Protein AF-A0A7S3SIT9-F1 (afdb_monomer_lite)

Radius of gyration: 36.69 Å; chains: 1; bounding box: 102×66×126 Å

pLDDT: mean 80.37, std 17.77, range [34.0, 98.19]

Sequence (325 aa):
KAAAAEAARVEAEVATEVARTEAEAAKEKAAAADAARVEAEAATEAARAEAEAAKEKAAAAEAARVEAEAATEAARAEAEAAKETAAAAEAAPAEVAPAEAAAVTSGAVAGSKLSQSKVAGGAGVAAAAPPGAYSNADLEADLAVVQVTAHLGLVDKLLDALANVTFGLGDTDRDGSLSRSEAASFATSHLVETSPLGRTLGLSGGELPLQDGAKVREVVETVFAACDADADGALSREEARARPCKEHMLALLQAIPPPQRSGGAAQAPPASQADAMAEVEAMMKAYTSAAGGAGAGGAGRRQRQRRREWRLRRRRRRRGRRRRR

Organism: Emiliania huxleyi (NCBI:txid2903)

Secondary structure (DSSP, 8-state):
-HHHHHHHHHHHHHHHHHHHHHHHHHHHHHHHHHHHHHHHHHHHHHHHHHHHHHHHHHHHHHHHHHHHHHHHHHHHHHHHHHHHHHHHHHTS-----------------------------------PPPTT---HHHHHHHHHHHHHHHHTT-HHHHHHHHHHHHHHHH-SS-SSEEEHHHHHHHHHHHSSTTSHHHHHTT-TT----TT-HHHHHHHHHHHHHHH-SS-SSEEEHHHHHSHHHHHHHHHHHHHS------SS---PPPSSHHHHHHHHHHHHHHHHHHHHHHHHHHHHHHHHHHHHHHHHHHHHHHHHHHT--

InterPro domains:
  IPR011992 EF-hand domain pair [SSF47473] (160-239)

Foldseek 3Di:
DVVVVVVVVVVVVVVVVVVVVVVVVVVVVVVVVVVVVVVVVVVVVVVVVVVVVVVVVVVVVVVVVVVVVVVVVVVVVVVVVVVVVVVVVVPDDPDDDDDDDDDDDDDDDDDDDDDDPPPPPPPPPPPPDPPPQCDVVVVVVLLVVLLVCVVVVVLLSNLLSVLVNLCNQQVPVPPQWHALVSQLVCLLPACPLPHPNVVSLLVNLWPQPSVDSVSSSVVSVVLCVQQVPVPPRIHHSCSSSDPSSSVVVVVVSVPGPRRPPPPDPPPDPQPDPVSVVVVVVVVVVVVVVVVVVPPPPPVVVVVVVVVVVVVVVVVVVVVVVVVVD

Structure (mmCIF, N/CA/C/O backbone):
data_AF-A0A7S3SIT9-F1
#
_entry.id   AF-A0A7S3SIT9-F1
#
loop_
_atom_site.group_PDB
_atom_site.id
_atom_site.type_symbol
_atom_site.label_atom_id
_atom_site.label_alt_id
_atom_site.label_comp_id
_atom_site.label_asym_id
_atom_site.label_entity_id
_atom_site.label_seq_id
_atom_site.pdbx_PDB_ins_code
_atom_site.Cartn_x
_atom_site.Cartn_y
_atom_site.Cartn_z
_atom_site.occupancy
_atom_site.B_iso_or_equiv
_atom_site.auth_seq_id
_atom_site.auth_comp_id
_atom_site.auth_asym_id
_atom_site.auth_atom_id
_atom_site.pdbx_PDB_model_num
ATOM 1 N N . LYS A 1 1 ? 57.137 -7.998 -54.069 1.00 82.50 1 LYS A N 1
ATOM 2 C CA . LYS A 1 1 ? 57.714 -8.391 -52.756 1.00 82.50 1 LYS A CA 1
ATOM 3 C C . LYS A 1 1 ? 57.506 -7.314 -51.688 1.00 82.50 1 LYS A C 1
ATOM 5 O O . LYS A 1 1 ? 56.968 -7.667 -50.655 1.00 82.50 1 LYS A O 1
ATOM 10 N N . ALA A 1 2 ? 57.831 -6.036 -51.933 1.00 90.75 2 ALA A N 1
ATOM 11 C CA . ALA A 1 2 ? 57.594 -4.957 -50.958 1.00 90.75 2 ALA A CA 1
ATOM 12 C C . ALA A 1 2 ? 56.109 -4.789 -50.562 1.00 90.75 2 ALA A C 1
ATOM 14 O O . ALA A 1 2 ? 55.796 -4.862 -49.383 1.00 90.75 2 ALA A O 1
ATOM 15 N N . ALA A 1 3 ? 55.194 -4.717 -51.537 1.00 90.44 3 ALA A N 1
ATOM 16 C CA . ALA A 1 3 ? 53.754 -4.577 -51.269 1.00 90.44 3 ALA A CA 1
ATOM 17 C C . ALA A 1 3 ? 53.151 -5.726 -50.429 1.00 90.44 3 ALA A C 1
ATOM 19 O O . ALA A 1 3 ? 52.288 -5.499 -49.593 1.00 90.44 3 ALA A O 1
ATOM 20 N N . ALA A 1 4 ? 53.635 -6.962 -50.604 1.00 91.19 4 ALA A N 1
ATOM 21 C CA . ALA A 1 4 ? 53.170 -8.107 -49.815 1.00 91.19 4 ALA A CA 1
ATOM 22 C C . ALA A 1 4 ? 53.665 -8.055 -48.357 1.00 91.19 4 ALA A C 1
ATOM 24 O O . ALA A 1 4 ? 52.961 -8.485 -47.451 1.00 91.19 4 ALA A O 1
ATOM 25 N N . ALA A 1 5 ? 54.865 -7.513 -48.125 1.00 93.38 5 ALA A N 1
ATOM 26 C CA . ALA A 1 5 ? 55.391 -7.322 -46.776 1.00 93.38 5 ALA A CA 1
ATOM 27 C C . ALA A 1 5 ? 54.676 -6.181 -46.034 1.00 93.38 5 ALA A C 1
ATOM 29 O O . ALA A 1 5 ? 54.513 -6.253 -44.821 1.00 93.38 5 ALA A O 1
ATOM 30 N N . GLU A 1 6 ? 54.245 -5.143 -46.751 1.00 93.75 6 GLU A N 1
ATOM 31 C CA . GLU A 1 6 ? 53.452 -4.044 -46.195 1.00 93.75 6 GLU A CA 1
ATOM 32 C C . GLU A 1 6 ? 52.036 -4.501 -45.828 1.00 93.75 6 GLU A C 1
ATOM 34 O O . GLU A 1 6 ? 51.603 -4.267 -44.705 1.00 93.75 6 GLU A O 1
ATOM 39 N N . ALA A 1 7 ? 51.371 -5.260 -46.707 1.00 93.06 7 ALA A N 1
ATOM 40 C CA . ALA A 1 7 ? 50.068 -5.857 -46.410 1.00 93.06 7 ALA A CA 1
ATOM 41 C C . ALA A 1 7 ? 50.110 -6.747 -45.153 1.00 93.06 7 ALA A C 1
ATOM 43 O O . ALA A 1 7 ? 49.286 -6.584 -44.259 1.00 93.06 7 ALA A O 1
ATOM 44 N N . ALA A 1 8 ? 51.129 -7.606 -45.026 1.00 95.00 8 ALA A N 1
ATOM 45 C CA . ALA A 1 8 ? 51.301 -8.450 -43.842 1.00 95.00 8 ALA A CA 1
ATOM 46 C C . ALA A 1 8 ? 51.562 -7.646 -42.552 1.00 95.00 8 ALA A C 1
ATOM 48 O O . ALA A 1 8 ? 51.170 -8.073 -41.468 1.00 95.00 8 ALA A O 1
ATOM 49 N N . ARG A 1 9 ? 52.219 -6.479 -42.645 1.00 96.19 9 ARG A N 1
ATOM 50 C CA . ARG A 1 9 ? 52.411 -5.584 -41.492 1.00 96.19 9 ARG A CA 1
ATOM 51 C C . ARG A 1 9 ? 51.106 -4.922 -41.068 1.00 96.19 9 ARG A C 1
ATOM 53 O O . ARG A 1 9 ? 50.826 -4.898 -39.877 1.00 96.19 9 ARG A O 1
ATOM 60 N N . VAL A 1 10 ? 50.319 -4.438 -42.027 1.00 97.00 10 VAL A N 1
ATOM 61 C CA . VAL A 1 10 ? 49.013 -3.823 -41.752 1.00 97.00 10 VAL A CA 1
ATOM 62 C C . VAL A 1 10 ? 48.056 -4.845 -41.134 1.00 97.00 10 VAL A C 1
ATOM 64 O O . VAL A 1 10 ? 47.412 -4.541 -40.136 1.00 97.00 10 VAL A O 1
ATOM 67 N N . GLU A 1 11 ? 48.006 -6.077 -41.647 1.00 95.56 11 GLU A N 1
ATOM 68 C CA . GLU A 1 11 ? 47.186 -7.144 -41.050 1.00 95.56 11 GLU A CA 1
ATOM 69 C C . GLU A 1 11 ? 47.617 -7.478 -39.614 1.00 95.56 11 GLU A C 1
ATOM 71 O O . GLU A 1 11 ? 46.766 -7.636 -38.737 1.00 95.56 11 GLU A O 1
ATOM 76 N N . ALA A 1 12 ? 48.925 -7.537 -39.345 1.00 94.69 12 ALA A N 1
ATOM 77 C CA . ALA A 1 12 ? 49.438 -7.773 -37.996 1.00 94.69 12 ALA A CA 1
ATOM 78 C C . ALA A 1 12 ? 49.113 -6.618 -37.029 1.00 94.69 12 ALA A C 1
ATOM 80 O O . ALA A 1 12 ? 48.786 -6.861 -35.865 1.00 94.69 12 ALA A O 1
ATOM 81 N N . GLU A 1 13 ? 49.172 -5.370 -37.497 1.00 96.94 13 GLU A N 1
ATOM 82 C CA . GLU A 1 13 ? 48.808 -4.188 -36.709 1.00 96.94 13 GLU A CA 1
ATOM 83 C C . GLU A 1 13 ? 47.311 -4.177 -36.376 1.00 96.94 13 GLU A C 1
ATOM 85 O O . GLU A 1 13 ? 46.945 -4.039 -35.210 1.00 96.94 13 GLU A O 1
ATOM 90 N N . VAL A 1 14 ? 46.447 -4.447 -37.363 1.00 96.56 14 VAL A N 1
ATOM 91 C CA . VAL A 1 14 ? 44.993 -4.556 -37.158 1.00 96.56 14 VAL A CA 1
ATOM 92 C C . VAL A 1 14 ? 44.657 -5.683 -36.181 1.00 96.56 14 VAL A C 1
ATOM 94 O O . VAL A 1 14 ? 43.862 -5.475 -35.268 1.00 96.56 14 VAL A O 1
ATOM 97 N N . ALA A 1 15 ? 45.285 -6.856 -36.308 1.00 95.94 15 ALA A N 1
ATOM 98 C CA . ALA A 1 15 ? 45.075 -7.960 -35.369 1.00 95.94 15 ALA A CA 1
ATOM 99 C C . ALA A 1 15 ? 45.488 -7.590 -33.932 1.00 95.94 15 ALA A C 1
ATOM 101 O O . ALA A 1 15 ? 44.828 -7.991 -32.972 1.00 95.94 15 ALA A O 1
ATOM 102 N N . THR A 1 16 ? 46.551 -6.794 -33.779 1.00 95.88 16 THR A N 1
ATOM 103 C CA . THR A 1 16 ? 47.023 -6.326 -32.468 1.00 95.88 16 THR A CA 1
ATOM 104 C C . THR A 1 16 ? 46.064 -5.301 -31.857 1.00 95.88 16 THR A C 1
ATOM 106 O O . THR A 1 16 ? 45.762 -5.386 -30.667 1.00 95.88 16 THR A O 1
ATOM 109 N N . GLU A 1 17 ? 45.536 -4.369 -32.656 1.00 95.38 17 GLU A N 1
ATOM 110 C CA . GLU A 1 17 ? 44.534 -3.397 -32.202 1.00 95.38 17 GLU A CA 1
ATOM 111 C C . GLU A 1 17 ? 43.213 -4.080 -31.820 1.00 95.38 17 GLU A C 1
ATOM 113 O O . GLU A 1 17 ? 42.669 -3.797 -30.753 1.00 95.38 17 GLU A O 1
ATOM 118 N N . VAL A 1 18 ? 42.742 -5.058 -32.605 1.00 95.31 18 VAL A N 1
ATOM 119 C CA . VAL A 1 18 ? 41.555 -5.858 -32.249 1.00 95.31 18 VAL A CA 1
ATOM 120 C C . VAL A 1 18 ? 41.774 -6.576 -30.915 1.00 95.31 18 VAL A C 1
ATOM 122 O O . VAL A 1 18 ? 40.973 -6.401 -29.996 1.00 95.31 18 VAL A O 1
ATOM 125 N N . ALA A 1 19 ? 42.897 -7.282 -30.747 1.00 95.62 19 ALA A N 1
ATOM 126 C CA . ALA A 1 19 ? 43.217 -7.963 -29.491 1.00 95.62 19 ALA A CA 1
ATOM 127 C C . ALA A 1 19 ? 43.293 -6.995 -28.293 1.00 95.62 19 ALA A C 1
ATOM 129 O O . ALA A 1 19 ? 42.863 -7.328 -27.186 1.00 95.62 19 ALA A O 1
ATOM 130 N N . ARG A 1 20 ? 43.800 -5.772 -28.503 1.00 95.44 20 ARG A N 1
ATOM 131 C CA . ARG A 1 20 ? 43.828 -4.727 -27.473 1.00 95.44 20 ARG A C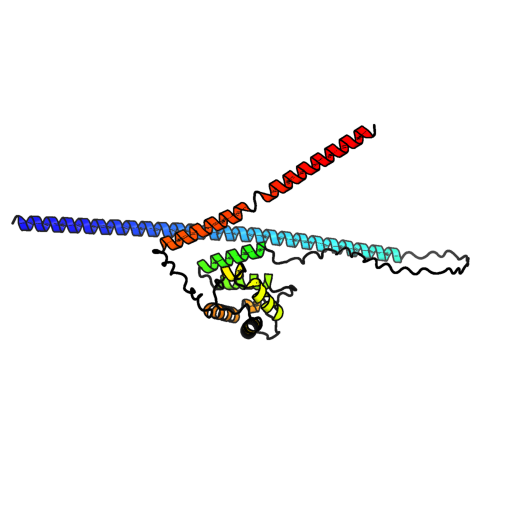A 1
ATOM 132 C C . ARG A 1 20 ? 42.422 -4.257 -27.099 1.00 95.44 20 ARG A C 1
ATOM 134 O O . ARG A 1 20 ? 42.139 -4.123 -25.910 1.00 95.44 20 ARG A O 1
ATOM 141 N N . THR A 1 21 ? 41.545 -4.029 -28.077 1.00 95.06 21 THR A N 1
ATOM 142 C CA . THR A 1 21 ? 40.158 -3.605 -27.815 1.00 95.06 21 THR A CA 1
ATOM 143 C C . THR A 1 21 ? 39.348 -4.677 -27.088 1.00 95.06 21 THR A C 1
ATOM 145 O O . THR A 1 21 ? 38.629 -4.359 -26.142 1.00 95.06 21 THR A O 1
ATOM 148 N N . GLU A 1 22 ? 39.519 -5.953 -27.445 1.00 94.56 22 GLU A N 1
ATOM 149 C CA . GLU A 1 22 ? 38.874 -7.068 -26.743 1.00 94.56 22 GLU A CA 1
ATOM 150 C C . GLU A 1 22 ? 39.371 -7.193 -25.296 1.00 94.56 22 GLU A C 1
ATOM 152 O O . GLU A 1 22 ? 38.573 -7.414 -24.381 1.00 94.56 22 GLU A O 1
ATOM 157 N N . ALA A 1 23 ? 40.672 -6.990 -25.062 1.00 94.06 23 ALA A N 1
ATOM 158 C CA . ALA A 1 23 ? 41.243 -7.001 -23.719 1.00 94.06 23 ALA A CA 1
ATOM 159 C C . ALA A 1 23 ? 40.720 -5.847 -22.843 1.00 94.06 23 ALA A C 1
ATOM 161 O O . ALA A 1 23 ? 40.441 -6.061 -21.662 1.00 94.06 23 ALA A O 1
ATOM 162 N N . GLU A 1 24 ? 40.558 -4.639 -23.391 1.00 94.06 24 GLU A N 1
ATOM 163 C CA . GLU A 1 24 ? 39.967 -3.505 -22.661 1.00 94.06 24 GLU A CA 1
ATOM 164 C C . GLU A 1 24 ? 38.479 -3.741 -22.353 1.00 94.06 24 GLU A C 1
ATOM 166 O O . GLU A 1 24 ? 38.056 -3.550 -21.213 1.00 94.06 24 GLU A O 1
ATOM 171 N N . ALA A 1 25 ? 37.705 -4.278 -23.303 1.00 92.00 25 ALA A N 1
ATOM 172 C CA . ALA A 1 25 ? 36.306 -4.643 -23.067 1.00 92.00 25 ALA A CA 1
ATOM 173 C C . ALA A 1 25 ? 36.155 -5.732 -21.985 1.00 92.00 25 ALA A C 1
ATOM 175 O O . ALA A 1 25 ? 35.214 -5.706 -21.187 1.00 92.00 25 ALA A O 1
ATOM 176 N N . ALA A 1 26 ? 37.086 -6.691 -21.920 1.00 93.38 26 ALA A N 1
ATOM 177 C CA . ALA A 1 26 ? 37.110 -7.699 -20.862 1.00 93.38 26 ALA A CA 1
ATOM 178 C C . ALA A 1 26 ? 37.411 -7.086 -19.482 1.00 93.38 26 ALA A C 1
ATOM 180 O O . ALA A 1 26 ? 36.778 -7.471 -18.496 1.00 93.38 26 ALA A O 1
ATOM 181 N N . LYS A 1 27 ? 38.325 -6.106 -19.404 1.00 94.69 27 LYS A N 1
ATOM 182 C CA . LYS A 1 27 ? 38.607 -5.370 -18.159 1.00 94.69 27 LYS A CA 1
ATOM 183 C C . LYS A 1 27 ? 37.402 -4.559 -17.688 1.00 94.69 27 LYS A C 1
ATOM 185 O O . LYS A 1 27 ? 37.099 -4.583 -16.499 1.00 94.69 27 LYS A O 1
ATOM 190 N N . GLU A 1 28 ? 36.697 -3.885 -18.595 1.00 93.81 28 GLU A N 1
ATOM 191 C CA . GLU A 1 28 ? 35.497 -3.110 -18.254 1.00 93.81 28 GLU A CA 1
ATOM 192 C C . GLU A 1 28 ? 34.376 -4.015 -17.721 1.00 93.81 28 GLU A C 1
ATOM 194 O O . GLU A 1 28 ? 33.788 -3.728 -16.678 1.00 93.81 28 GLU A O 1
ATOM 199 N N . LYS A 1 29 ? 34.144 -5.171 -18.360 1.00 89.50 29 LYS A N 1
ATOM 200 C CA . LYS A 1 29 ? 33.186 -6.172 -17.860 1.00 89.50 29 LYS A CA 1
ATOM 201 C C . LYS A 1 29 ? 33.565 -6.714 -16.482 1.00 89.50 29 LYS A C 1
ATOM 203 O O . LYS A 1 29 ? 32.682 -6.901 -15.648 1.00 89.50 29 LYS A O 1
ATOM 208 N N . ALA A 1 30 ? 34.853 -6.957 -16.232 1.00 92.06 30 ALA A N 1
ATOM 209 C CA . ALA A 1 30 ? 35.325 -7.396 -14.920 1.00 92.06 30 ALA A CA 1
ATOM 210 C C . ALA A 1 30 ? 35.102 -6.315 -13.847 1.00 92.06 30 ALA A C 1
ATOM 212 O O . ALA A 1 30 ? 34.587 -6.622 -12.774 1.00 92.06 30 ALA A O 1
ATOM 213 N N . ALA A 1 31 ? 35.395 -5.049 -14.160 1.00 92.50 31 ALA A N 1
ATOM 214 C CA . ALA A 1 31 ? 35.152 -3.927 -13.255 1.00 92.50 31 ALA A CA 1
ATOM 215 C C . ALA A 1 31 ? 33.655 -3.738 -12.943 1.00 92.50 31 ALA A C 1
ATOM 217 O O . ALA A 1 31 ? 33.294 -3.508 -11.790 1.00 92.50 31 ALA A O 1
ATOM 218 N N . ALA A 1 32 ? 32.776 -3.894 -13.940 1.00 88.88 32 ALA A N 1
ATOM 219 C CA . ALA A 1 32 ? 31.328 -3.841 -13.741 1.00 88.88 32 ALA A CA 1
ATOM 220 C C . ALA A 1 32 ? 30.816 -4.990 -12.851 1.00 88.88 32 ALA A C 1
ATOM 222 O O . ALA A 1 32 ? 29.957 -4.775 -11.997 1.00 88.88 32 ALA A O 1
ATOM 223 N N . ALA A 1 33 ? 31.363 -6.200 -13.009 1.00 89.50 33 ALA A N 1
ATOM 224 C CA . ALA A 1 33 ? 31.012 -7.343 -12.167 1.00 89.50 33 ALA A CA 1
ATOM 225 C C . ALA A 1 33 ? 31.467 -7.158 -10.708 1.00 89.50 33 ALA A C 1
ATOM 227 O O . ALA A 1 33 ? 30.708 -7.467 -9.788 1.00 89.50 33 ALA A O 1
ATOM 228 N N . ASP A 1 34 ? 32.669 -6.618 -10.482 1.00 92.00 34 ASP A N 1
ATOM 229 C CA . ASP A 1 34 ? 33.142 -6.292 -9.132 1.00 92.00 34 ASP A CA 1
ATOM 230 C C . ASP A 1 34 ? 32.302 -5.173 -8.493 1.00 92.00 34 ASP A C 1
ATOM 232 O O . ASP A 1 34 ? 31.949 -5.282 -7.318 1.00 92.00 34 ASP A O 1
ATOM 236 N N . ALA A 1 35 ? 31.910 -4.143 -9.255 1.00 88.94 35 ALA A N 1
ATOM 237 C CA . ALA A 1 35 ? 31.019 -3.088 -8.767 1.00 88.94 35 ALA A CA 1
ATOM 238 C C . ALA A 1 35 ? 29.647 -3.643 -8.344 1.00 88.94 35 ALA A C 1
ATOM 240 O O . ALA A 1 35 ? 29.179 -3.347 -7.244 1.00 88.94 35 ALA A O 1
ATOM 241 N N . ALA A 1 36 ? 29.049 -4.517 -9.161 1.00 86.81 36 ALA A N 1
ATOM 242 C CA . ALA A 1 36 ? 27.789 -5.179 -8.830 1.00 86.81 36 ALA A CA 1
ATOM 243 C C . ALA A 1 36 ? 27.904 -6.074 -7.580 1.00 86.81 36 ALA A C 1
ATOM 245 O O . ALA A 1 36 ? 26.975 -6.128 -6.773 1.00 86.81 36 ALA A O 1
ATOM 246 N N . ARG A 1 37 ? 29.048 -6.749 -7.375 1.00 90.88 37 ARG A N 1
ATOM 247 C CA . ARG A 1 37 ? 29.292 -7.536 -6.153 1.00 90.88 37 ARG A CA 1
ATOM 248 C C . ARG A 1 37 ? 29.348 -6.645 -4.911 1.00 90.88 37 ARG A C 1
ATOM 250 O O . ARG A 1 37 ? 28.734 -6.994 -3.908 1.00 90.88 37 ARG A O 1
ATOM 257 N N . VAL A 1 38 ? 30.043 -5.508 -4.978 1.00 95.38 38 VAL A N 1
ATOM 258 C CA . VAL A 1 38 ? 30.147 -4.560 -3.853 1.00 95.38 38 VAL A CA 1
ATOM 259 C C . VAL A 1 38 ? 28.779 -3.975 -3.492 1.00 95.38 38 VAL A C 1
ATOM 261 O O . VAL A 1 38 ? 28.451 -3.862 -2.312 1.00 95.38 38 VAL A O 1
ATOM 264 N N . GLU A 1 39 ? 27.956 -3.640 -4.486 1.00 84.88 39 GLU A N 1
ATOM 265 C CA . GLU A 1 39 ? 26.596 -3.143 -4.251 1.00 84.88 39 GLU A CA 1
ATOM 266 C C . GLU A 1 39 ? 25.699 -4.212 -3.607 1.00 84.88 39 GLU A C 1
ATOM 268 O O . GLU A 1 39 ? 24.984 -3.926 -2.644 1.00 84.88 39 GLU A O 1
ATOM 273 N N . ALA A 1 40 ? 25.796 -5.465 -4.066 1.00 81.62 40 ALA A N 1
ATOM 274 C CA . ALA A 1 40 ? 25.079 -6.583 -3.459 1.00 81.62 40 ALA A CA 1
ATOM 275 C C . ALA A 1 40 ? 25.512 -6.831 -2.001 1.00 81.62 40 ALA A C 1
ATOM 277 O O . ALA A 1 40 ? 24.655 -7.009 -1.134 1.00 81.62 40 ALA A O 1
ATOM 278 N N . GLU A 1 41 ? 26.815 -6.790 -1.699 1.00 92.56 41 GLU A N 1
ATOM 279 C CA . GLU A 1 41 ? 27.322 -6.909 -0.324 1.00 92.56 41 GLU A CA 1
ATOM 280 C C . GLU A 1 41 ? 26.805 -5.767 0.568 1.00 92.56 41 GLU A C 1
ATOM 282 O O . GLU A 1 41 ? 26.314 -6.022 1.672 1.00 92.56 41 GLU A O 1
ATOM 287 N N . ALA A 1 42 ? 26.811 -4.524 0.075 1.00 88.12 42 ALA A N 1
ATOM 288 C CA . ALA A 1 42 ? 26.273 -3.376 0.805 1.00 88.12 42 ALA A CA 1
ATOM 289 C C . ALA A 1 42 ? 24.769 -3.521 1.105 1.00 88.12 42 ALA A C 1
ATOM 291 O O . ALA A 1 42 ? 24.336 -3.240 2.225 1.00 88.12 42 ALA A O 1
ATOM 292 N N . ALA A 1 43 ? 23.979 -4.011 0.145 1.00 82.06 43 ALA A N 1
ATOM 293 C CA . ALA A 1 43 ? 22.558 -4.286 0.350 1.00 82.06 43 ALA A CA 1
ATOM 294 C C . ALA A 1 43 ? 22.329 -5.383 1.407 1.00 82.06 43 ALA A C 1
ATOM 296 O O . ALA A 1 43 ? 21.422 -5.265 2.235 1.00 82.06 43 ALA A O 1
ATOM 297 N N . THR A 1 44 ? 23.167 -6.427 1.431 1.00 84.69 44 THR A N 1
ATOM 298 C CA . THR A 1 44 ? 23.063 -7.489 2.446 1.00 84.69 44 THR A CA 1
ATOM 299 C C . THR A 1 44 ? 23.431 -7.017 3.854 1.00 84.69 44 THR A C 1
ATOM 301 O O . THR A 1 44 ? 22.739 -7.374 4.808 1.00 84.69 44 THR A O 1
ATOM 304 N N . GLU A 1 45 ? 24.459 -6.177 4.003 1.00 90.62 45 GLU A N 1
ATOM 305 C CA . GLU A 1 45 ? 24.819 -5.574 5.294 1.00 90.62 45 GLU A CA 1
ATOM 306 C C . GLU A 1 45 ? 23.733 -4.608 5.790 1.00 90.62 45 GLU A C 1
ATOM 308 O O . GLU A 1 45 ? 23.364 -4.649 6.966 1.00 90.62 45 GLU A O 1
ATOM 313 N N . ALA A 1 46 ? 23.139 -3.805 4.899 1.00 82.88 46 ALA A N 1
ATOM 314 C CA . ALA A 1 46 ? 22.010 -2.941 5.245 1.00 82.88 46 ALA A CA 1
ATOM 315 C C . ALA A 1 46 ? 20.801 -3.754 5.745 1.00 82.88 46 ALA A C 1
ATOM 317 O O . ALA A 1 46 ? 20.267 -3.471 6.819 1.00 82.88 46 ALA A O 1
ATOM 318 N N . ALA A 1 47 ? 20.425 -4.822 5.031 1.00 81.31 47 ALA A N 1
ATOM 319 C CA . ALA A 1 47 ? 19.338 -5.710 5.444 1.00 81.31 47 ALA A CA 1
ATOM 320 C C . ALA A 1 47 ? 19.617 -6.388 6.799 1.00 81.31 47 ALA A C 1
ATOM 322 O O . ALA A 1 47 ? 18.711 -6.564 7.618 1.00 81.31 47 ALA A O 1
ATOM 323 N N . ARG A 1 48 ? 20.879 -6.744 7.072 1.00 88.19 48 ARG A N 1
ATOM 324 C CA . ARG A 1 48 ? 21.291 -7.307 8.362 1.00 88.19 48 ARG A CA 1
ATOM 325 C C . ARG A 1 48 ? 21.171 -6.288 9.498 1.00 88.19 48 ARG A C 1
ATOM 327 O O . ARG A 1 48 ? 20.682 -6.645 10.569 1.00 88.19 48 ARG A O 1
ATOM 334 N N . ALA A 1 49 ? 21.579 -5.040 9.272 1.00 89.56 49 ALA A N 1
ATOM 335 C CA . ALA A 1 49 ? 21.461 -3.968 10.259 1.00 89.56 49 ALA A CA 1
ATOM 336 C C . ALA A 1 49 ? 19.992 -3.664 10.604 1.00 89.56 49 ALA A C 1
ATOM 338 O O . ALA A 1 49 ? 19.651 -3.512 11.778 1.00 89.56 49 ALA A O 1
ATOM 339 N N . GLU A 1 50 ? 19.106 -3.644 9.605 1.00 81.56 50 GLU A N 1
ATOM 340 C CA . GLU A 1 50 ? 17.665 -3.474 9.825 1.00 81.56 50 GLU A CA 1
ATOM 341 C C . GLU A 1 50 ? 17.057 -4.634 10.623 1.00 81.56 50 GLU A C 1
ATOM 343 O O . GLU A 1 50 ? 16.260 -4.405 11.536 1.00 81.56 50 GLU A O 1
ATOM 348 N N . ALA A 1 51 ? 17.466 -5.874 10.336 1.00 83.94 51 ALA A N 1
ATOM 349 C CA . ALA A 1 51 ? 17.006 -7.044 11.077 1.00 83.94 51 ALA A CA 1
ATOM 350 C C . ALA A 1 51 ? 17.428 -7.006 12.558 1.00 83.94 51 ALA A C 1
ATOM 352 O O . ALA A 1 51 ? 16.632 -7.353 13.431 1.00 83.94 51 ALA A O 1
ATOM 353 N N . GLU A 1 52 ? 18.649 -6.558 12.865 1.00 90.88 52 GLU A N 1
ATOM 354 C CA . GLU A 1 52 ? 19.101 -6.372 14.252 1.00 90.88 52 GLU A CA 1
ATOM 355 C C . GLU A 1 52 ? 18.339 -5.235 14.955 1.00 90.88 52 GLU A C 1
ATOM 357 O O . GLU A 1 52 ? 17.876 -5.413 16.083 1.00 90.88 52 GLU A O 1
ATOM 362 N N . ALA A 1 53 ? 18.092 -4.112 14.272 1.00 84.75 53 ALA A N 1
ATOM 363 C CA . ALA A 1 53 ? 17.278 -3.025 14.821 1.00 84.75 53 ALA A CA 1
ATOM 364 C C . ALA A 1 53 ? 15.826 -3.462 15.105 1.00 84.75 53 ALA A C 1
ATOM 366 O O . ALA A 1 53 ? 15.216 -3.026 16.085 1.00 84.75 53 ALA A O 1
ATOM 367 N N . ALA A 1 54 ? 15.260 -4.343 14.274 1.00 84.44 54 ALA A N 1
ATOM 368 C CA . ALA A 1 54 ? 13.939 -4.919 14.507 1.00 84.44 54 ALA A CA 1
ATOM 369 C C . ALA A 1 54 ? 13.913 -5.827 15.750 1.00 84.44 54 ALA A C 1
ATOM 371 O O . ALA A 1 54 ? 12.962 -5.753 16.530 1.00 84.44 54 ALA A O 1
ATOM 372 N N . LYS A 1 55 ? 14.964 -6.629 15.983 1.00 88.94 55 LYS A N 1
ATOM 373 C CA . LYS A 1 55 ? 15.096 -7.446 17.205 1.00 88.94 55 LYS A CA 1
ATOM 374 C C . LYS A 1 55 ? 15.180 -6.586 18.463 1.00 88.94 55 LYS A C 1
ATOM 376 O O . LYS A 1 55 ? 14.516 -6.900 19.447 1.00 88.94 55 LYS A O 1
ATOM 381 N N . GLU A 1 56 ? 15.939 -5.490 18.431 1.00 92.56 56 GLU A N 1
ATOM 382 C CA . GLU A 1 56 ? 16.044 -4.568 19.571 1.00 92.56 56 GLU A CA 1
ATOM 383 C C . GLU A 1 56 ? 14.690 -3.915 19.895 1.00 92.56 56 GLU A C 1
ATOM 385 O O . GLU A 1 56 ? 14.278 -3.869 21.054 1.00 92.56 56 GLU A O 1
ATOM 390 N N . LYS A 1 57 ? 13.940 -3.490 18.868 1.00 84.88 57 LYS A N 1
ATOM 391 C CA . LYS A 1 57 ? 12.577 -2.961 19.044 1.00 84.88 57 LYS A CA 1
ATOM 392 C C . LYS A 1 57 ? 11.611 -4.006 19.600 1.00 84.88 57 LYS A C 1
ATOM 394 O O . LYS A 1 57 ? 10.808 -3.672 20.468 1.00 84.88 57 LYS A O 1
ATOM 399 N N . ALA A 1 58 ? 11.686 -5.249 19.125 1.00 85.75 58 ALA A N 1
ATOM 400 C CA . ALA A 1 58 ? 10.857 -6.340 19.632 1.00 85.75 58 ALA A CA 1
ATOM 401 C C . ALA A 1 58 ? 11.157 -6.630 21.112 1.00 85.75 58 ALA A C 1
ATOM 403 O O . ALA A 1 58 ? 10.228 -6.718 21.912 1.00 85.75 58 ALA A O 1
ATOM 404 N N . ALA A 1 59 ? 12.437 -6.670 21.494 1.00 90.50 59 ALA A N 1
ATOM 405 C CA . ALA A 1 59 ? 12.851 -6.836 22.887 1.00 90.50 59 ALA A CA 1
ATOM 406 C C . ALA A 1 59 ? 12.383 -5.668 23.777 1.00 90.50 59 ALA A C 1
ATOM 408 O O . ALA A 1 59 ? 11.908 -5.886 24.891 1.00 90.50 59 ALA A O 1
ATOM 409 N N . ALA A 1 60 ? 12.455 -4.426 23.284 1.00 88.12 60 ALA A N 1
ATOM 410 C CA . ALA A 1 60 ? 11.947 -3.258 24.004 1.00 88.12 60 ALA A CA 1
ATOM 411 C C . ALA A 1 60 ? 10.416 -3.295 24.183 1.00 88.12 60 ALA A C 1
ATOM 413 O O . ALA A 1 60 ? 9.909 -2.932 25.245 1.00 88.12 60 ALA A O 1
ATOM 414 N N . ALA A 1 61 ? 9.676 -3.752 23.168 1.00 85.25 61 ALA A N 1
ATOM 415 C CA . ALA A 1 61 ? 8.226 -3.913 23.247 1.00 85.25 61 ALA A CA 1
ATOM 416 C C . ALA A 1 61 ? 7.820 -5.017 24.239 1.00 85.25 61 ALA A C 1
ATOM 418 O O . ALA A 1 61 ? 6.869 -4.837 25.000 1.00 85.25 61 ALA A O 1
ATOM 419 N N . GLU A 1 62 ? 8.556 -6.131 24.274 1.00 91.00 62 GLU A N 1
ATOM 420 C CA . GLU A 1 62 ? 8.342 -7.201 25.252 1.00 91.00 62 GLU A CA 1
ATOM 421 C C . GLU A 1 62 ? 8.602 -6.708 26.682 1.00 91.00 62 GLU A C 1
ATOM 423 O O . GLU A 1 62 ? 7.756 -6.900 27.554 1.00 91.00 62 GLU A O 1
ATOM 428 N N . ALA A 1 63 ? 9.698 -5.978 26.912 1.00 90.38 63 ALA A N 1
ATOM 429 C CA . ALA A 1 63 ? 9.991 -5.379 28.214 1.00 90.38 63 ALA A CA 1
ATOM 430 C C . ALA A 1 63 ? 8.876 -4.426 28.684 1.00 90.38 63 ALA A C 1
ATOM 432 O O . ALA A 1 63 ? 8.418 -4.521 29.823 1.00 90.38 63 ALA A O 1
ATOM 433 N N . ALA A 1 64 ? 8.374 -3.562 27.794 1.00 88.44 64 ALA A N 1
ATOM 434 C CA . ALA A 1 64 ? 7.262 -2.665 28.106 1.00 88.44 64 ALA A CA 1
ATOM 435 C C . ALA A 1 64 ? 5.964 -3.427 28.438 1.00 88.44 64 ALA A C 1
ATOM 437 O O . ALA A 1 64 ? 5.198 -3.001 29.304 1.00 88.44 64 ALA A O 1
ATOM 438 N N . ARG A 1 65 ? 5.719 -4.568 27.780 1.00 88.25 65 ARG A N 1
ATOM 439 C CA . ARG A 1 65 ? 4.569 -5.431 28.076 1.00 88.25 65 ARG A CA 1
ATOM 440 C C . ARG A 1 65 ? 4.682 -6.068 29.463 1.00 88.25 65 ARG A C 1
ATOM 442 O O . ARG A 1 65 ? 3.695 -6.055 30.192 1.00 88.25 65 ARG A O 1
ATOM 449 N N . VAL A 1 66 ? 5.863 -6.563 29.844 1.00 95.38 66 VAL A N 1
ATOM 450 C CA . VAL A 1 66 ? 6.096 -7.129 31.187 1.00 95.38 66 VAL A CA 1
ATOM 451 C C . VAL A 1 66 ? 5.911 -6.068 32.277 1.00 95.38 66 VAL A C 1
ATOM 453 O O . VAL A 1 66 ? 5.281 -6.343 33.296 1.00 95.38 66 VAL A O 1
ATOM 456 N N . GLU A 1 67 ? 6.393 -4.838 32.065 1.00 91.06 67 GLU A N 1
ATOM 457 C CA . GLU A 1 67 ? 6.169 -3.738 33.016 1.00 91.06 67 GLU A CA 1
ATOM 458 C C . GLU A 1 67 ? 4.684 -3.375 33.152 1.00 91.06 67 GLU A C 1
ATOM 460 O O . GLU A 1 67 ? 4.199 -3.153 34.265 1.00 91.06 67 GLU A O 1
ATOM 465 N N . ALA A 1 68 ? 3.942 -3.346 32.040 1.00 86.62 68 ALA A N 1
ATOM 466 C CA . ALA A 1 68 ? 2.504 -3.097 32.065 1.00 86.62 68 ALA A CA 1
ATOM 467 C C . ALA A 1 68 ? 1.743 -4.207 32.811 1.00 86.62 68 ALA A C 1
ATOM 469 O O . ALA A 1 68 ? 0.871 -3.902 33.625 1.00 86.62 68 ALA A O 1
ATOM 470 N N . GLU A 1 69 ? 2.101 -5.474 32.587 1.00 91.88 69 GLU A N 1
ATOM 471 C CA . GLU A 1 69 ? 1.501 -6.625 33.273 1.00 91.88 69 GLU A CA 1
ATOM 472 C C . GLU A 1 69 ? 1.774 -6.584 34.788 1.00 91.88 69 GLU A C 1
ATOM 474 O O . GLU A 1 69 ? 0.851 -6.722 35.597 1.00 91.88 69 GLU A O 1
ATOM 479 N N . ALA A 1 70 ? 3.008 -6.260 35.189 1.00 91.62 70 ALA A N 1
ATOM 480 C CA . ALA A 1 70 ? 3.370 -6.077 36.594 1.00 91.62 70 ALA A CA 1
ATOM 481 C C . ALA A 1 70 ? 2.584 -4.933 37.263 1.00 91.62 70 ALA A C 1
ATOM 483 O O . ALA A 1 70 ? 2.128 -5.075 38.400 1.00 91.62 70 ALA A O 1
ATOM 484 N N . ALA A 1 71 ? 2.374 -3.814 36.561 1.00 91.56 71 ALA A N 1
ATOM 485 C CA . ALA A 1 71 ? 1.558 -2.710 37.064 1.00 91.56 71 ALA A CA 1
ATOM 486 C C . ALA A 1 71 ? 0.079 -3.107 37.230 1.00 91.56 71 ALA A C 1
ATOM 488 O O . ALA A 1 71 ? -0.561 -2.695 38.201 1.00 91.56 71 ALA A O 1
ATOM 489 N N . THR A 1 72 ? -0.465 -3.927 36.323 1.00 91.75 72 THR A N 1
ATOM 490 C CA . THR A 1 72 ? -1.847 -4.421 36.439 1.00 91.75 72 THR A CA 1
ATOM 491 C C . THR A 1 72 ? -2.034 -5.403 37.593 1.00 91.75 72 THR A C 1
ATOM 493 O O . THR A 1 72 ? -3.021 -5.290 38.321 1.00 91.75 72 THR A O 1
ATOM 496 N N . GLU A 1 73 ? -1.081 -6.309 37.826 1.00 93.06 73 GLU A N 1
ATOM 497 C CA . GLU A 1 73 ? -1.118 -7.226 38.972 1.00 93.06 73 GLU A CA 1
ATOM 498 C C . GLU A 1 73 ? -0.973 -6.470 40.305 1.00 93.06 73 GLU A C 1
ATOM 500 O O . GLU A 1 73 ? -1.708 -6.748 41.254 1.00 93.06 73 GLU A O 1
ATOM 505 N N . ALA A 1 74 ? -0.122 -5.438 40.368 1.00 90.81 74 ALA A N 1
ATOM 506 C CA . ALA A 1 74 ? -0.017 -4.572 41.544 1.00 90.81 74 ALA A CA 1
ATOM 507 C C . ALA A 1 74 ? -1.337 -3.838 41.848 1.00 90.81 74 ALA A C 1
ATOM 509 O O . ALA A 1 74 ? -1.811 -3.859 42.984 1.00 90.81 74 ALA A O 1
ATOM 510 N N . ALA A 1 75 ? -1.981 -3.255 40.830 1.00 91.94 75 ALA A N 1
ATOM 511 C CA . ALA A 1 75 ? -3.278 -2.595 40.990 1.00 91.94 75 ALA A CA 1
ATOM 512 C C . ALA A 1 75 ? -4.383 -3.573 41.434 1.00 91.94 75 ALA A C 1
ATOM 514 O O . ALA A 1 75 ? -5.255 -3.217 42.230 1.00 91.94 75 ALA A O 1
ATOM 515 N N . ARG A 1 76 ? -4.339 -4.822 40.952 1.00 92.50 76 ARG A N 1
ATOM 516 C CA . ARG A 1 76 ? -5.265 -5.882 41.371 1.00 92.50 76 ARG A CA 1
ATOM 517 C C . ARG A 1 76 ? -5.066 -6.265 42.839 1.00 92.50 76 ARG A C 1
ATOM 519 O O . ARG A 1 76 ? -6.055 -6.403 43.556 1.00 92.50 76 ARG A O 1
ATOM 526 N N . ALA A 1 77 ? -3.820 -6.390 43.296 1.00 93.56 77 ALA A N 1
ATOM 527 C CA . ALA A 1 77 ? -3.504 -6.682 44.693 1.00 93.56 77 ALA A CA 1
ATOM 528 C C . ALA A 1 77 ? -3.966 -5.559 45.642 1.00 93.56 77 ALA A C 1
ATOM 530 O O . ALA A 1 77 ? -4.560 -5.840 46.684 1.00 93.56 77 ALA A O 1
ATOM 531 N N . GLU A 1 78 ? -3.770 -4.291 45.263 1.00 91.06 78 GLU A N 1
ATOM 532 C CA . GLU A 1 78 ? -4.271 -3.145 46.036 1.00 91.06 78 GLU A CA 1
ATOM 533 C C . GLU A 1 78 ? -5.806 -3.125 46.117 1.00 91.06 78 GLU A C 1
ATOM 535 O O . GLU A 1 78 ? -6.372 -2.847 47.177 1.00 91.06 78 GLU A O 1
ATOM 540 N N . ALA A 1 79 ? -6.494 -3.467 45.023 1.00 90.50 79 ALA A N 1
ATOM 541 C CA . ALA A 1 79 ? -7.952 -3.541 45.000 1.00 90.50 79 ALA A CA 1
ATOM 542 C C . ALA A 1 79 ? -8.505 -4.662 45.899 1.00 90.50 79 ALA A C 1
ATOM 544 O O . ALA A 1 79 ? -9.516 -4.458 46.571 1.00 90.50 79 ALA A O 1
ATOM 545 N N . GLU A 1 80 ? -7.857 -5.830 45.944 1.00 92.75 80 GLU A N 1
ATOM 546 C CA . GLU A 1 80 ? -8.244 -6.922 46.851 1.00 92.75 80 GLU A CA 1
ATOM 547 C C . GLU A 1 80 ? -7.994 -6.558 48.326 1.00 92.75 80 GLU A C 1
ATOM 549 O O . GLU A 1 80 ? -8.883 -6.747 49.157 1.00 92.75 80 GLU A O 1
ATOM 554 N N . ALA A 1 81 ? -6.865 -5.918 48.652 1.00 88.69 81 ALA A N 1
ATOM 555 C CA . ALA A 1 81 ? -6.597 -5.430 50.011 1.00 88.69 81 ALA A CA 1
ATOM 556 C C . ALA A 1 81 ? -7.629 -4.377 50.476 1.00 88.69 81 ALA A C 1
ATOM 558 O O . ALA A 1 81 ? -8.066 -4.366 51.632 1.00 88.69 81 ALA A O 1
ATOM 559 N N . ALA A 1 82 ? -8.077 -3.502 49.569 1.00 90.38 82 ALA A N 1
ATOM 560 C CA . ALA A 1 82 ? -9.139 -2.540 49.857 1.00 90.38 82 ALA A CA 1
ATOM 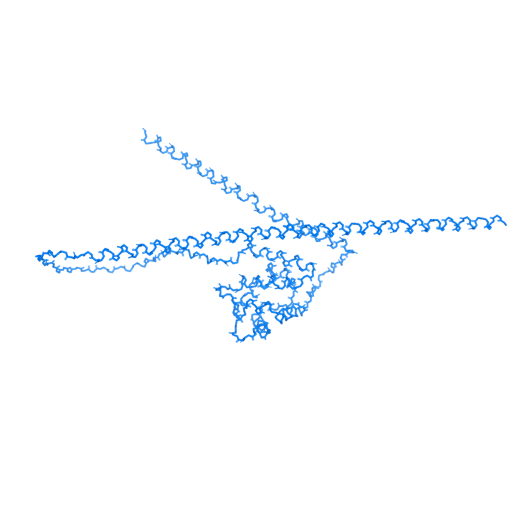561 C C . ALA A 1 82 ? -10.494 -3.220 50.142 1.00 90.38 82 ALA A C 1
ATOM 563 O O . ALA A 1 82 ? -11.234 -2.765 51.015 1.00 90.38 82 ALA A O 1
ATOM 564 N N . LYS A 1 83 ? -10.818 -4.329 49.461 1.00 90.88 83 LYS A N 1
ATOM 565 C CA . LYS A 1 83 ? -12.042 -5.102 49.744 1.00 90.88 83 LYS A CA 1
ATOM 566 C C . LYS A 1 83 ? -11.997 -5.765 51.120 1.00 90.88 83 LYS A C 1
ATOM 568 O O . LYS A 1 83 ? -12.997 -5.734 51.833 1.00 90.88 83 LYS A O 1
ATOM 573 N N . GLU A 1 84 ? -10.852 -6.324 51.511 1.00 84.94 84 GLU A N 1
ATOM 574 C CA . GLU A 1 84 ? -10.697 -6.985 52.814 1.00 84.94 84 GLU A CA 1
ATOM 575 C C . GLU A 1 84 ? -10.854 -5.989 53.979 1.00 84.94 84 GLU A C 1
ATOM 577 O O . GLU A 1 84 ? -11.562 -6.258 54.951 1.00 84.94 84 GLU A O 1
ATOM 582 N N . THR A 1 85 ? -10.287 -4.783 53.848 1.00 83.25 85 THR A N 1
ATOM 583 C CA . THR A 1 85 ? -10.453 -3.718 54.857 1.00 83.25 85 THR A CA 1
ATOM 584 C C . THR A 1 85 ? -11.884 -3.180 54.939 1.00 83.25 85 THR A C 1
ATOM 586 O O . THR A 1 85 ? -12.358 -2.888 56.039 1.00 83.25 85 THR A O 1
ATOM 589 N N . ALA A 1 86 ? -12.604 -3.095 53.814 1.00 82.38 86 ALA A N 1
ATOM 590 C CA . ALA A 1 86 ? -14.014 -2.707 53.806 1.00 82.38 86 ALA A CA 1
ATOM 591 C C . ALA A 1 86 ? -14.902 -3.749 54.513 1.00 82.38 86 ALA A C 1
ATOM 593 O O . ALA A 1 86 ? -15.749 -3.377 55.324 1.00 82.38 86 ALA A O 1
ATOM 594 N N . ALA A 1 87 ? -14.660 -5.044 54.282 1.00 79.44 87 ALA A N 1
ATOM 595 C CA . ALA A 1 87 ? -15.389 -6.122 54.952 1.00 79.44 87 ALA A CA 1
ATOM 596 C C . ALA A 1 87 ? -15.141 -6.147 56.474 1.00 79.44 87 ALA A C 1
ATOM 598 O O . ALA A 1 87 ? -16.065 -6.387 57.251 1.00 79.44 87 ALA A O 1
ATOM 599 N N . ALA A 1 88 ? -13.917 -5.844 56.923 1.00 76.31 88 ALA A N 1
ATOM 600 C CA . ALA A 1 88 ? -13.593 -5.758 58.348 1.00 76.31 88 ALA A CA 1
ATOM 601 C C . ALA A 1 88 ? -14.276 -4.568 59.054 1.00 76.31 88 ALA A C 1
ATOM 603 O O . ALA A 1 88 ? -14.635 -4.676 60.226 1.00 76.31 88 ALA A O 1
ATOM 604 N N . ALA A 1 89 ? -14.483 -3.448 58.352 1.00 75.62 89 ALA A N 1
ATOM 605 C CA . ALA A 1 89 ? -15.185 -2.284 58.896 1.00 75.62 89 ALA A CA 1
ATOM 606 C C . ALA A 1 89 ? -16.697 -2.526 59.067 1.00 75.62 89 ALA A C 1
ATOM 608 O O . ALA A 1 89 ? -17.300 -1.983 59.991 1.00 75.62 89 ALA A O 1
ATOM 609 N N . GLU A 1 90 ? -17.304 -3.359 58.217 1.00 71.00 90 GLU A N 1
ATOM 610 C CA . GLU A 1 90 ? -18.731 -3.703 58.297 1.00 71.00 90 GLU A CA 1
ATOM 611 C C . GLU A 1 90 ? -19.045 -4.704 59.430 1.00 71.00 90 GLU A C 1
ATOM 613 O O . GLU A 1 90 ? -20.163 -4.742 59.937 1.00 71.00 90 GLU A O 1
ATOM 618 N N . ALA A 1 91 ? -18.053 -5.469 59.899 1.00 67.50 91 ALA A N 1
ATOM 619 C CA . ALA A 1 91 ? -18.217 -6.450 60.975 1.00 67.50 91 ALA A CA 1
ATOM 620 C C . ALA A 1 91 ? -18.126 -5.866 62.404 1.00 67.50 91 ALA A C 1
ATOM 622 O O . ALA A 1 91 ? -18.255 -6.614 63.377 1.00 67.50 91 ALA A O 1
ATOM 623 N N . ALA A 1 92 ? -17.904 -4.557 62.567 1.00 56.25 92 ALA A N 1
ATOM 624 C CA . ALA A 1 92 ? -17.885 -3.926 63.886 1.00 56.25 92 ALA A CA 1
ATOM 625 C C . ALA A 1 92 ? -19.320 -3.846 64.459 1.00 56.25 92 ALA A C 1
ATOM 627 O O . ALA A 1 92 ? -20.170 -3.167 63.878 1.00 56.25 92 ALA A O 1
ATOM 628 N N . PRO A 1 93 ? -19.629 -4.528 65.582 1.00 51.44 93 PRO A N 1
ATOM 629 C CA . PRO A 1 93 ? -20.981 -4.572 66.120 1.00 51.44 93 PRO A CA 1
ATOM 630 C C . PRO A 1 93 ? -21.422 -3.183 66.585 1.00 51.44 93 PRO A C 1
ATOM 632 O O . PRO A 1 93 ? -20.747 -2.531 67.381 1.00 51.44 93 PRO A O 1
ATOM 635 N N . ALA A 1 94 ? -22.583 -2.756 66.088 1.00 54.06 94 ALA A N 1
ATOM 636 C CA . ALA A 1 94 ? -23.282 -1.564 66.536 1.00 54.06 94 ALA A CA 1
ATOM 637 C C . ALA A 1 94 ? -23.632 -1.702 68.025 1.00 54.06 94 ALA A C 1
ATOM 639 O O . ALA A 1 94 ? -24.605 -2.360 68.399 1.00 54.06 94 ALA A O 1
ATOM 640 N N . GLU A 1 95 ? -22.813 -1.092 68.878 1.00 49.31 95 GLU A N 1
ATOM 641 C CA . GLU A 1 95 ? -23.135 -0.897 70.283 1.00 49.31 95 GLU A CA 1
ATOM 642 C C . GLU A 1 95 ? -24.304 0.096 70.372 1.00 49.31 95 GLU A C 1
ATOM 644 O O . GLU A 1 95 ? -24.257 1.223 69.874 1.00 49.31 95 GLU A O 1
ATOM 649 N N . VAL A 1 96 ? -25.405 -0.396 70.931 1.00 51.91 96 VAL A N 1
ATOM 650 C CA . VAL A 1 96 ? -26.712 0.254 71.001 1.00 51.91 96 VAL A CA 1
ATOM 651 C C . VAL A 1 96 ? -26.640 1.465 71.935 1.00 51.91 96 VAL A C 1
ATOM 653 O O . VAL A 1 96 ? -26.416 1.305 73.132 1.00 51.91 96 VAL A O 1
ATOM 656 N N . ALA A 1 97 ? -26.908 2.666 71.416 1.00 47.66 97 ALA A N 1
ATOM 657 C CA . ALA A 1 97 ? -27.206 3.852 72.221 1.00 47.66 97 ALA A CA 1
ATOM 658 C C . ALA A 1 97 ? -28.639 4.346 71.927 1.00 47.66 97 ALA A C 1
ATOM 660 O O . ALA A 1 97 ? -29.060 4.328 70.766 1.00 47.66 97 ALA A O 1
ATOM 661 N N . PRO A 1 98 ? -29.415 4.738 72.956 1.00 49.84 98 PRO A N 1
ATOM 662 C CA . PRO A 1 98 ? -30.854 4.918 72.842 1.00 49.84 98 PRO A CA 1
ATOM 663 C C . PRO A 1 98 ? -31.269 6.302 72.329 1.00 49.84 98 PRO A C 1
ATOM 665 O O . PRO A 1 98 ? -30.530 7.283 72.379 1.00 49.84 98 PRO A O 1
ATOM 668 N N . ALA A 1 99 ? -32.507 6.314 71.842 1.00 50.31 99 ALA A N 1
ATOM 669 C CA . ALA A 1 99 ? -33.254 7.409 71.250 1.00 50.31 99 ALA A CA 1
ATOM 670 C C . ALA A 1 99 ? -33.457 8.626 72.166 1.00 50.31 99 ALA A C 1
ATOM 672 O O . ALA A 1 99 ? -33.751 8.463 73.345 1.00 50.31 99 ALA A O 1
ATOM 673 N N . GLU A 1 100 ? -33.512 9.818 71.565 1.00 37.88 100 GLU A N 1
ATOM 674 C CA . GLU A 1 100 ? -34.543 10.795 71.922 1.00 37.88 100 GLU A CA 1
ATOM 675 C C . GLU A 1 100 ? -34.904 11.717 70.748 1.00 37.88 100 GLU A C 1
ATOM 677 O O . GLU A 1 100 ? -34.100 12.022 69.868 1.00 37.88 100 GLU A O 1
ATOM 682 N N . ALA A 1 101 ? -36.185 12.070 70.723 1.00 50.34 101 ALA A N 1
ATOM 683 C CA . ALA A 1 101 ? -36.929 12.676 69.633 1.00 50.34 101 ALA A CA 1
ATOM 684 C C . ALA A 1 101 ? -36.840 14.210 69.611 1.00 50.34 101 ALA A C 1
ATOM 686 O O . ALA A 1 101 ? -36.801 14.838 70.662 1.00 50.34 101 ALA A O 1
ATOM 687 N N . ALA A 1 102 ? -36.986 14.819 68.429 1.00 41.75 102 ALA A N 1
ATOM 688 C CA . ALA A 1 102 ? -37.698 16.091 68.284 1.00 41.75 102 ALA A CA 1
ATOM 689 C C . ALA A 1 102 ? -38.140 16.326 66.829 1.00 41.75 102 ALA A C 1
ATOM 691 O O . ALA A 1 102 ? -37.368 16.187 65.885 1.00 41.75 102 ALA A O 1
ATOM 692 N N . ALA A 1 103 ? -39.422 16.661 66.701 1.00 45.78 103 ALA A N 1
ATOM 693 C CA . ALA A 1 103 ? -40.175 17.008 65.501 1.00 45.78 103 ALA A CA 1
ATOM 694 C C . ALA A 1 103 ? -39.873 18.437 64.988 1.00 45.78 103 ALA A C 1
ATOM 696 O O . ALA A 1 103 ? -38.970 19.078 65.514 1.00 45.78 103 ALA A O 1
ATOM 697 N N . VAL A 1 104 ? -40.743 18.940 64.079 1.00 41.53 104 VAL A N 1
ATOM 698 C CA . VAL A 1 104 ? -40.968 20.355 63.651 1.00 41.53 104 VAL A CA 1
ATOM 699 C C . VAL A 1 104 ? -40.188 20.739 62.375 1.00 41.53 104 VAL A C 1
ATOM 701 O O . VAL A 1 104 ? -38.989 20.534 62.308 1.00 41.53 104 VAL A O 1
ATOM 704 N N . THR A 1 105 ? -40.734 21.295 61.283 1.00 38.62 105 THR A N 1
ATOM 705 C CA . THR A 1 105 ? -42.076 21.755 60.865 1.00 38.62 105 THR A CA 1
ATOM 706 C C . THR A 1 105 ? -42.058 22.024 59.355 1.00 38.62 105 THR A C 1
ATOM 708 O O . THR A 1 105 ? -41.037 22.412 58.793 1.00 38.62 105 THR A O 1
ATOM 711 N N . SER A 1 106 ? -43.235 21.921 58.742 1.00 51.00 106 SER A N 1
ATOM 712 C CA . SER A 1 106 ? -43.619 22.453 57.432 1.00 51.00 106 SER A CA 1
ATOM 713 C C . SER A 1 106 ? -43.365 23.965 57.275 1.00 51.00 106 SER A C 1
ATOM 715 O O . SER A 1 106 ? -43.540 24.722 58.226 1.00 51.00 106 SER A O 1
ATOM 717 N N . GLY A 1 107 ? -43.068 24.426 56.054 1.00 36.50 107 GLY A N 1
ATOM 718 C CA . GLY A 1 107 ? -43.006 25.854 55.718 1.00 36.50 107 GLY A CA 1
ATOM 719 C C . GLY A 1 107 ? -42.898 26.110 54.214 1.00 36.50 107 GLY A C 1
ATOM 720 O O . GLY A 1 107 ? -41.833 25.976 53.625 1.00 36.50 107 GLY A O 1
ATOM 721 N N . ALA A 1 108 ? -44.023 26.468 53.601 1.00 49.31 108 ALA A N 1
ATOM 722 C CA . ALA A 1 108 ? -44.166 26.842 52.199 1.00 49.31 108 ALA A CA 1
ATOM 723 C C . ALA A 1 108 ? -43.621 28.250 51.913 1.00 49.31 108 ALA A C 1
ATOM 725 O O . ALA A 1 108 ? -43.949 29.161 52.664 1.00 49.31 108 ALA A O 1
ATOM 726 N N . VAL A 1 109 ? -42.946 28.471 50.773 1.00 36.81 109 VAL A N 1
ATOM 727 C CA . VAL A 1 109 ? -43.041 29.758 50.051 1.00 36.81 109 VAL A CA 1
ATOM 728 C C . VAL A 1 109 ? -42.698 29.639 48.557 1.00 36.81 109 VAL A C 1
ATOM 730 O O . VAL A 1 109 ? -41.614 29.223 48.170 1.00 36.81 109 VAL A O 1
ATOM 733 N N . ALA A 1 110 ? -43.681 30.033 47.748 1.00 40.28 110 ALA A N 1
ATOM 734 C CA . ALA A 1 110 ? -43.613 30.872 46.550 1.00 40.28 110 ALA A CA 1
ATOM 735 C C . ALA A 1 110 ? -42.385 30.821 45.608 1.00 40.28 110 ALA A C 1
ATOM 737 O O . ALA A 1 110 ? -41.327 31.373 45.882 1.00 40.28 110 ALA A O 1
ATOM 738 N N . GLY A 1 111 ? -42.651 30.344 44.387 1.00 44.22 111 GLY A N 1
ATOM 739 C CA . GLY A 1 111 ? -42.576 31.159 43.169 1.00 44.22 111 GLY A CA 1
ATOM 740 C C . GLY A 1 111 ? -41.235 31.785 42.776 1.00 44.22 111 GLY A C 1
ATOM 741 O O . GLY A 1 111 ? -40.878 32.859 43.247 1.00 44.22 111 GLY A O 1
ATOM 742 N N . SER A 1 112 ? -40.613 31.245 41.726 1.00 41.47 112 SER A N 1
ATOM 743 C CA . SER A 1 112 ? -39.970 32.083 40.708 1.00 41.47 112 SER A CA 1
ATOM 744 C C . SER A 1 112 ? -39.806 31.343 39.389 1.00 41.47 112 SER A C 1
ATOM 746 O O . SER A 1 112 ? -39.020 30.411 39.245 1.00 41.47 112 SER A O 1
ATOM 748 N N . LYS A 1 113 ? -40.573 31.823 38.408 1.00 48.34 113 LYS A N 1
ATOM 749 C CA . LYS A 1 113 ? -40.263 31.727 36.987 1.00 48.34 113 LYS A CA 1
ATOM 750 C C . LYS A 1 113 ? -38.916 32.408 36.751 1.00 48.34 113 LYS A C 1
ATOM 752 O O . LYS A 1 113 ? -38.814 33.607 36.982 1.00 48.34 113 LYS A O 1
ATOM 757 N N . LEU A 1 114 ? -37.938 31.685 36.220 1.00 37.31 114 LEU A N 1
ATOM 758 C CA . LEU A 1 114 ? -36.970 32.256 35.284 1.00 37.31 114 LEU A CA 1
ATOM 759 C C . LEU A 1 114 ? -36.265 31.135 34.529 1.00 37.31 114 LEU A C 1
ATOM 761 O O . LEU A 1 114 ? -35.271 30.558 34.958 1.00 37.31 114 LEU A O 1
ATOM 765 N N . SER A 1 115 ? -36.827 30.858 33.359 1.00 46.81 115 SER A N 1
ATOM 766 C CA . SER A 1 115 ? -36.146 30.227 32.247 1.00 46.81 115 SER A CA 1
ATOM 767 C C . SER A 1 115 ? -34.929 31.077 31.878 1.00 46.81 115 SER A C 1
ATOM 769 O O . SER A 1 115 ? -35.054 32.108 31.224 1.00 46.81 115 SER A O 1
ATOM 771 N N . GLN A 1 116 ? -33.743 30.651 32.297 1.00 35.62 116 GLN A N 1
ATOM 772 C CA . GLN A 1 116 ? -32.513 30.953 31.580 1.00 35.62 116 GLN A CA 1
ATOM 773 C C . GLN A 1 116 ? -31.764 29.646 31.386 1.00 35.62 116 GLN A C 1
ATOM 775 O O . GLN A 1 116 ? -31.206 29.066 32.316 1.00 35.62 116 GLN A O 1
ATOM 780 N N . SER A 1 117 ? -31.811 29.190 30.139 1.00 45.19 117 SER A N 1
ATOM 781 C CA . SER A 1 117 ? -31.049 28.094 29.570 1.00 45.19 117 SER A CA 1
ATOM 782 C C . SER A 1 117 ? -29.560 28.320 29.819 1.00 45.19 117 SER A C 1
ATOM 784 O O . SER A 1 117 ? -28.851 28.933 29.024 1.00 45.19 117 SER A O 1
ATOM 786 N N . LYS A 1 118 ? -29.077 27.831 30.958 1.00 43.41 118 LYS A N 1
ATOM 787 C CA . LYS A 1 118 ? -27.657 27.657 31.209 1.00 43.41 118 LYS A CA 1
ATOM 788 C C . LYS A 1 118 ? -27.264 26.356 30.533 1.00 43.41 118 LYS A C 1
ATOM 790 O O . LYS A 1 118 ? -27.423 25.280 31.097 1.00 43.41 118 LYS A O 1
ATOM 795 N N . VAL A 1 119 ? -26.793 26.490 29.296 1.00 40.75 119 VAL A N 1
ATOM 796 C CA . VAL A 1 119 ? -26.009 25.469 28.606 1.00 40.75 119 VAL A CA 1
ATOM 797 C C . VAL A 1 119 ? -24.864 25.116 29.548 1.00 40.75 119 VAL A C 1
ATOM 799 O O . VAL A 1 119 ? -23.912 25.880 29.720 1.00 40.75 119 VAL A O 1
ATOM 802 N N . ALA A 1 120 ? -25.021 23.999 30.252 1.00 37.19 120 ALA A N 1
ATOM 803 C CA . ALA A 1 120 ? -23.940 23.356 30.956 1.00 37.19 120 ALA A CA 1
ATOM 804 C C . ALA A 1 120 ? -22.941 22.957 29.874 1.00 37.19 120 ALA A C 1
ATOM 806 O O . ALA A 1 120 ? -23.171 22.023 29.110 1.00 37.19 120 ALA A O 1
ATOM 807 N N . GLY A 1 121 ? -21.867 23.739 29.769 1.00 38.66 121 GLY A N 1
ATOM 808 C CA . GLY A 1 121 ? -20.651 23.312 29.109 1.00 38.66 121 GLY A CA 1
ATOM 809 C C . GLY A 1 121 ? -20.196 22.050 29.815 1.00 38.66 121 GLY A C 1
ATOM 810 O O . GLY A 1 121 ? -19.542 22.120 30.855 1.00 38.66 121 GLY A O 1
ATOM 811 N N . GLY A 1 122 ? -20.613 20.908 29.271 1.00 35.81 122 GLY A N 1
ATOM 812 C CA . GLY A 1 122 ? -20.000 19.632 29.555 1.00 35.81 122 GLY A CA 1
ATOM 813 C C . GLY A 1 122 ? -18.525 19.822 29.268 1.00 35.81 122 GLY A C 1
ATOM 814 O O . GLY A 1 122 ? -18.134 20.095 28.133 1.00 35.81 122 GLY A O 1
ATOM 815 N N . ALA A 1 123 ? -17.722 19.771 30.325 1.00 37.84 123 ALA A N 1
ATOM 816 C CA . ALA A 1 123 ? -16.310 19.509 30.197 1.00 37.84 123 ALA A CA 1
ATOM 817 C C . ALA A 1 123 ? -16.228 18.183 29.445 1.00 37.84 123 ALA A C 1
ATOM 819 O O . ALA A 1 123 ? -16.449 17.124 30.028 1.00 37.84 123 ALA A O 1
ATOM 820 N N . GLY A 1 124 ? -16.037 18.275 28.127 1.00 35.31 124 GLY A N 1
ATOM 821 C CA . GLY A 1 124 ? -15.722 17.143 27.287 1.00 35.31 124 GLY A CA 1
ATOM 822 C C . GLY A 1 124 ? -14.487 16.525 27.900 1.00 35.31 124 GLY A C 1
ATOM 823 O O . GLY A 1 124 ? -13.392 17.081 27.805 1.00 35.31 124 GLY A O 1
ATOM 824 N N . VAL A 1 125 ? -14.697 15.427 28.617 1.00 34.00 125 VAL A N 1
ATOM 825 C CA . VAL A 1 125 ? -13.631 14.511 28.964 1.00 34.00 125 VAL A CA 1
ATOM 826 C C . VAL A 1 125 ? -13.070 14.138 27.606 1.00 34.00 125 VAL A C 1
ATOM 828 O O . VAL A 1 125 ? -13.777 13.545 26.794 1.00 34.00 125 VAL A O 1
ATOM 831 N N . ALA A 1 126 ? -11.876 14.641 27.294 1.00 37.47 126 ALA A N 1
ATOM 832 C CA . ALA A 1 126 ? -11.166 14.246 26.097 1.00 37.47 126 ALA A CA 1
ATOM 833 C C . ALA A 1 126 ? -11.045 12.729 26.201 1.00 37.47 126 ALA A C 1
ATOM 835 O O . ALA A 1 126 ? -10.278 12.239 27.031 1.00 37.47 126 ALA A O 1
ATOM 836 N N . ALA A 1 127 ? -11.896 12.014 25.461 1.00 41.84 127 ALA A N 1
ATOM 837 C CA . ALA A 1 127 ? -11.823 10.576 25.347 1.00 41.84 127 ALA A CA 1
ATOM 838 C C . ALA A 1 127 ? -10.383 10.294 24.938 1.00 41.84 127 ALA A C 1
ATOM 840 O O . ALA A 1 127 ? -9.933 10.763 23.888 1.00 41.84 127 ALA A O 1
ATOM 841 N N . ALA A 1 128 ? -9.627 9.675 25.845 1.00 40.31 128 ALA A N 1
ATOM 842 C CA . ALA A 1 128 ? -8.273 9.258 25.557 1.00 40.31 128 ALA A CA 1
ATOM 843 C C . ALA A 1 128 ? -8.364 8.441 24.271 1.00 40.31 128 ALA A C 1
ATOM 845 O O . ALA A 1 128 ? -9.138 7.484 24.218 1.00 40.31 128 ALA A O 1
ATOM 846 N N . ALA A 1 129 ? -7.677 8.898 23.218 1.00 44.31 129 ALA A N 1
ATOM 847 C CA . ALA A 1 129 ? -7.667 8.197 21.944 1.00 44.31 129 ALA A CA 1
ATOM 848 C C . ALA A 1 129 ? -7.367 6.722 22.244 1.00 44.31 129 ALA A C 1
ATOM 850 O O . ALA A 1 129 ? -6.412 6.473 22.992 1.00 44.31 129 ALA A O 1
ATOM 851 N N . PRO A 1 130 ? -8.183 5.770 21.752 1.00 52.66 130 PRO A N 1
ATOM 852 C CA . PRO A 1 130 ? -7.995 4.380 22.117 1.00 52.66 130 PRO A CA 1
ATOM 853 C C . PRO A 1 130 ? -6.548 3.989 21.782 1.00 52.66 130 PRO A C 1
ATOM 855 O O . PRO A 1 130 ? -6.044 4.417 20.729 1.00 52.66 130 PRO A O 1
ATOM 858 N N . PRO A 1 131 ? -5.848 3.264 22.670 1.00 46.06 131 PRO A N 1
ATOM 859 C CA . PRO A 1 131 ? -4.506 2.777 22.375 1.00 46.06 131 PRO A CA 1
ATOM 860 C C . PRO A 1 131 ? -4.546 1.997 21.053 1.00 46.06 131 PRO A C 1
ATOM 862 O O . PRO A 1 131 ? -5.451 1.198 20.838 1.00 46.06 131 PRO A O 1
ATOM 865 N N . GLY A 1 132 ? -3.616 2.291 20.140 1.00 61.41 132 GLY A N 1
ATOM 866 C CA . GLY A 1 132 ? -3.580 1.680 18.803 1.00 61.41 132 GLY A CA 1
ATOM 867 C C . GLY A 1 132 ? -4.224 2.498 17.679 1.00 61.41 132 GLY A C 1
ATOM 868 O O . GLY A 1 132 ? -4.567 1.941 16.644 1.00 61.41 132 GLY A O 1
ATOM 869 N N . ALA A 1 133 ? -4.401 3.813 17.851 1.00 66.62 133 ALA A N 1
ATOM 870 C CA . ALA A 1 133 ? -4.752 4.684 16.730 1.00 66.62 133 ALA A CA 1
ATOM 871 C C . ALA A 1 133 ? -3.642 4.639 15.678 1.00 66.62 133 ALA A C 1
ATOM 873 O O . ALA A 1 133 ? -2.511 5.000 16.003 1.00 66.62 133 ALA A O 1
ATOM 874 N N . TYR A 1 134 ? -3.976 4.243 14.449 1.00 79.44 134 TYR A N 1
ATOM 875 C CA . TYR A 1 134 ? -3.056 4.314 13.322 1.00 79.44 134 TYR A CA 1
ATOM 876 C C . TYR A 1 134 ? -2.609 5.767 13.154 1.00 79.44 134 TYR A C 1
ATOM 878 O O . TYR A 1 134 ? -3.402 6.654 12.820 1.00 79.44 134 TYR A O 1
ATOM 886 N N . SER A 1 135 ? -1.370 6.053 13.537 1.00 83.44 135 SER A N 1
ATOM 887 C CA . SER A 1 135 ? -0.892 7.424 13.597 1.00 83.44 135 SER A CA 1
ATOM 888 C C . SER A 1 135 ? -0.456 7.886 12.210 1.00 83.44 135 SER A C 1
ATOM 890 O O . SER A 1 135 ? -0.118 7.084 11.343 1.00 83.44 135 SER A O 1
ATOM 892 N N . ASN A 1 136 ? -0.390 9.203 11.995 1.00 77.56 136 ASN A N 1
ATOM 893 C CA . ASN A 1 136 ? 0.212 9.732 10.766 1.00 77.56 136 ASN A CA 1
ATOM 894 C C . ASN A 1 136 ? 1.656 9.238 10.571 1.00 77.56 136 ASN A C 1
ATOM 896 O O . ASN A 1 136 ? 2.093 9.108 9.436 1.00 77.56 136 ASN A O 1
ATOM 900 N N . ALA A 1 137 ? 2.385 8.954 11.657 1.00 80.38 137 ALA A N 1
ATOM 901 C CA . ALA A 1 137 ? 3.735 8.407 11.565 1.00 80.38 137 ALA A CA 1
ATOM 902 C C . ALA A 1 137 ? 3.729 6.955 11.059 1.00 80.38 137 ALA A C 1
ATOM 904 O O . ALA A 1 137 ? 4.576 6.605 10.241 1.00 80.38 137 ALA A O 1
ATOM 905 N N . ASP A 1 138 ? 2.760 6.141 11.490 1.00 84.38 138 ASP A N 1
ATOM 906 C CA . ASP A 1 138 ? 2.584 4.768 10.993 1.00 84.38 138 ASP A CA 1
ATOM 907 C C . ASP A 1 138 ? 2.175 4.780 9.513 1.00 84.38 138 ASP A C 1
ATOM 909 O O . ASP A 1 138 ? 2.713 4.028 8.707 1.00 84.38 138 ASP A O 1
ATOM 913 N N . LEU A 1 139 ? 1.302 5.717 9.121 1.00 82.75 139 LEU A N 1
ATOM 914 C CA . LEU A 1 139 ? 0.934 5.928 7.721 1.00 82.75 139 LEU A CA 1
ATOM 915 C C . LEU A 1 139 ? 2.134 6.315 6.849 1.00 82.75 139 LEU A C 1
ATOM 917 O O . LEU A 1 139 ? 2.289 5.779 5.756 1.00 82.75 139 LEU A O 1
ATOM 921 N N . GLU A 1 140 ? 2.968 7.250 7.306 1.00 82.25 140 GLU A N 1
ATOM 922 C CA . GLU A 1 140 ? 4.173 7.664 6.579 1.00 82.25 140 GLU A CA 1
ATOM 923 C C . GLU A 1 140 ? 5.186 6.519 6.458 1.00 82.25 140 GLU A C 1
ATOM 925 O O . GLU A 1 140 ? 5.772 6.338 5.389 1.00 82.25 140 GLU A O 1
ATOM 930 N N . ALA A 1 141 ? 5.370 5.732 7.523 1.00 83.00 141 ALA A N 1
ATOM 931 C CA . ALA A 1 141 ? 6.250 4.569 7.513 1.00 83.00 141 ALA A CA 1
ATOM 932 C C . ALA A 1 141 ? 5.770 3.512 6.508 1.00 83.00 141 ALA A C 1
ATOM 934 O O . ALA A 1 141 ? 6.551 3.075 5.661 1.00 83.00 141 ALA A O 1
ATOM 935 N N . ASP A 1 142 ? 4.485 3.164 6.534 1.00 83.56 142 ASP A N 1
ATOM 936 C CA . ASP A 1 142 ? 3.937 2.148 5.637 1.00 83.56 142 ASP A CA 1
ATOM 937 C C . ASP A 1 142 ? 3.877 2.640 4.183 1.00 83.56 142 ASP A C 1
ATOM 939 O O . ASP A 1 142 ? 4.201 1.884 3.267 1.00 83.56 142 ASP A O 1
ATOM 943 N N . LEU A 1 143 ? 3.580 3.923 3.937 1.00 81.31 14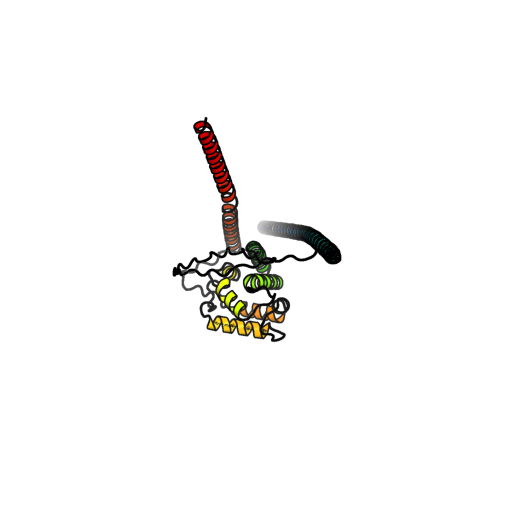3 LEU A N 1
ATOM 944 C CA . LEU A 1 143 ? 3.674 4.512 2.594 1.00 81.31 143 LEU A CA 1
ATOM 945 C C . LEU A 1 143 ? 5.106 4.483 2.042 1.00 81.31 143 LEU A C 1
ATOM 947 O O . LEU A 1 143 ? 5.296 4.236 0.849 1.00 81.31 143 LEU A O 1
ATOM 951 N N . ALA A 1 144 ? 6.117 4.702 2.886 1.00 78.38 144 ALA A N 1
ATOM 952 C CA . ALA A 1 144 ? 7.511 4.573 2.472 1.00 78.38 144 ALA A CA 1
ATOM 953 C C . ALA A 1 144 ? 7.847 3.121 2.088 1.00 78.38 144 ALA A C 1
ATOM 955 O O . ALA A 1 144 ? 8.486 2.887 1.060 1.00 78.38 144 ALA A O 1
ATOM 956 N N . VAL A 1 145 ? 7.357 2.138 2.854 1.00 79.25 145 VAL A N 1
ATOM 957 C CA . VAL A 1 145 ? 7.505 0.711 2.522 1.00 79.25 145 VAL A CA 1
ATOM 958 C C . VAL A 1 145 ? 6.815 0.379 1.196 1.00 79.25 145 VAL A C 1
ATOM 960 O O . VAL A 1 145 ? 7.415 -0.300 0.362 1.00 79.25 145 VAL A O 1
ATOM 963 N N . VAL A 1 146 ? 5.603 0.887 0.955 1.00 80.81 146 VAL A N 1
ATOM 964 C CA . VAL A 1 146 ? 4.861 0.728 -0.313 1.00 80.81 146 VAL A CA 1
ATOM 965 C C . VAL A 1 146 ? 5.685 1.249 -1.496 1.00 80.81 146 VAL A C 1
ATOM 967 O O . VAL A 1 146 ? 5.850 0.546 -2.490 1.00 80.81 146 VAL A O 1
ATOM 970 N N . GLN A 1 147 ? 6.278 2.440 -1.393 1.00 77.69 147 GLN A N 1
ATOM 971 C CA . GLN A 1 147 ? 7.087 3.008 -2.480 1.00 77.69 147 GLN A CA 1
ATOM 972 C C . GLN A 1 147 ? 8.340 2.176 -2.785 1.00 77.69 147 GLN A C 1
ATOM 974 O O . GLN A 1 147 ? 8.615 1.869 -3.948 1.00 77.69 147 GLN A O 1
ATOM 979 N N . VAL A 1 148 ? 9.075 1.769 -1.746 1.00 79.19 148 VAL A N 1
ATOM 980 C CA . VAL A 1 148 ? 10.295 0.959 -1.895 1.00 79.19 148 VAL A CA 1
ATOM 981 C C . VAL A 1 148 ? 9.968 -0.429 -2.450 1.00 79.19 148 VAL A C 1
ATOM 983 O O . VAL A 1 148 ? 10.622 -0.897 -3.380 1.00 79.19 148 VAL A O 1
ATOM 986 N N . THR A 1 149 ? 8.936 -1.092 -1.925 1.00 78.75 149 THR A N 1
ATOM 987 C CA . THR A 1 149 ? 8.539 -2.437 -2.379 1.00 78.75 149 THR A CA 1
ATOM 988 C C . THR A 1 149 ? 8.009 -2.439 -3.807 1.00 78.75 149 THR A C 1
ATOM 990 O O . THR A 1 149 ? 8.336 -3.359 -4.559 1.00 78.75 149 THR A O 1
ATOM 993 N N . ALA A 1 150 ? 7.277 -1.397 -4.212 1.00 78.88 150 ALA A N 1
ATOM 994 C CA . ALA A 1 150 ? 6.863 -1.210 -5.598 1.00 78.88 150 ALA A CA 1
ATOM 995 C C . ALA A 1 150 ? 8.073 -1.091 -6.543 1.00 78.88 150 ALA A C 1
ATOM 997 O O . ALA A 1 150 ? 8.080 -1.719 -7.598 1.00 78.88 150 ALA A O 1
ATOM 998 N N . HIS A 1 151 ? 9.126 -0.360 -6.151 1.00 73.50 151 HIS A N 1
ATOM 999 C CA . HIS A 1 151 ? 10.359 -0.246 -6.947 1.00 73.50 151 HIS A CA 1
ATOM 1000 C C . HIS A 1 151 ? 11.132 -1.566 -7.060 1.00 73.50 151 HIS A C 1
ATOM 1002 O O . HIS A 1 151 ? 11.735 -1.840 -8.093 1.00 73.50 151 HIS A O 1
ATOM 1008 N N . LEU A 1 152 ? 11.095 -2.396 -6.016 1.00 78.38 152 LEU A N 1
ATOM 1009 C CA . LEU A 1 152 ? 11.770 -3.696 -5.990 1.00 78.38 152 LEU A CA 1
ATOM 1010 C C . LEU A 1 152 ? 10.946 -4.831 -6.626 1.00 78.38 152 LEU A C 1
ATOM 1012 O O . LEU A 1 152 ? 11.411 -5.968 -6.662 1.00 78.38 152 LEU A O 1
ATOM 1016 N N . GLY A 1 153 ? 9.723 -4.558 -7.094 1.00 82.44 153 GLY A N 1
ATOM 1017 C CA . GLY A 1 153 ? 8.830 -5.580 -7.650 1.00 82.44 153 GLY A CA 1
ATOM 1018 C C . GLY A 1 153 ? 8.335 -6.603 -6.618 1.00 82.44 153 GLY A C 1
ATOM 1019 O O . GLY A 1 153 ? 7.928 -7.705 -6.983 1.00 82.44 153 GLY A O 1
ATOM 1020 N N . LEU A 1 154 ? 8.359 -6.265 -5.324 1.00 89.12 154 LEU A N 1
ATOM 1021 C CA . LEU A 1 154 ? 7.934 -7.144 -4.229 1.00 89.12 154 LEU A CA 1
ATOM 1022 C C . LEU A 1 154 ? 6.419 -7.042 -4.004 1.00 89.12 154 LEU A C 1
ATOM 1024 O O . LEU A 1 154 ? 5.965 -6.554 -2.967 1.00 89.12 154 LEU A O 1
ATOM 1028 N N . VAL A 1 155 ? 5.643 -7.498 -4.990 1.00 86.75 155 VAL A N 1
ATOM 1029 C CA . VAL A 1 155 ? 4.178 -7.326 -5.047 1.00 86.75 155 VAL A CA 1
ATOM 1030 C C . VAL A 1 155 ? 3.469 -7.865 -3.798 1.00 86.75 155 VAL A C 1
ATOM 1032 O O . VAL A 1 155 ? 2.587 -7.197 -3.271 1.00 86.75 155 VAL A O 1
ATOM 1035 N N . ASP A 1 156 ? 3.886 -9.014 -3.259 1.00 87.44 156 ASP A N 1
ATOM 1036 C CA . ASP A 1 156 ? 3.249 -9.584 -2.062 1.00 87.44 156 ASP A CA 1
ATOM 1037 C C . ASP A 1 156 ? 3.378 -8.674 -0.832 1.00 87.44 156 ASP A C 1
ATOM 1039 O O . ASP A 1 156 ? 2.397 -8.434 -0.129 1.00 87.44 156 ASP A O 1
ATOM 1043 N N . LYS A 1 157 ? 4.576 -8.119 -0.600 1.00 88.69 157 LYS A N 1
ATOM 1044 C CA . LYS A 1 157 ? 4.830 -7.205 0.525 1.00 88.69 157 LYS A CA 1
ATOM 1045 C C . LYS A 1 157 ? 4.135 -5.863 0.333 1.00 88.69 157 LYS A C 1
ATOM 1047 O O . LYS A 1 157 ? 3.676 -5.272 1.306 1.00 88.69 157 LYS A O 1
ATOM 1052 N N . LEU A 1 158 ? 4.060 -5.394 -0.912 1.00 89.06 158 LEU A N 1
ATOM 1053 C CA . LEU A 1 158 ? 3.312 -4.198 -1.277 1.00 89.06 158 LEU A CA 1
ATOM 1054 C C . LEU A 1 158 ? 1.831 -4.357 -0.910 1.00 89.06 158 LEU A C 1
ATOM 1056 O O . LEU A 1 158 ? 1.266 -3.479 -0.265 1.00 89.06 158 LEU A O 1
ATOM 1060 N N . LEU A 1 159 ? 1.219 -5.486 -1.280 1.00 90.50 159 LEU A N 1
ATOM 1061 C CA . LEU A 1 159 ? -0.180 -5.776 -0.965 1.00 90.50 159 LEU A CA 1
ATOM 1062 C C . LEU A 1 159 ? -0.411 -5.932 0.544 1.00 90.50 159 LEU A C 1
ATOM 1064 O O . LEU A 1 159 ? -1.416 -5.441 1.048 1.00 90.50 159 LEU A O 1
ATOM 1068 N N . ASP A 1 160 ? 0.528 -6.533 1.281 1.00 91.81 160 ASP A N 1
ATOM 1069 C CA . ASP A 1 160 ? 0.450 -6.601 2.748 1.00 91.81 160 ASP A CA 1
ATOM 1070 C C . ASP A 1 160 ? 0.511 -5.214 3.404 1.00 91.81 160 ASP A C 1
ATOM 1072 O O . ASP A 1 160 ? -0.272 -4.918 4.309 1.00 91.81 160 ASP A O 1
ATOM 1076 N N . ALA A 1 161 ? 1.409 -4.342 2.936 1.00 90.69 161 ALA A N 1
ATOM 1077 C CA . ALA A 1 161 ? 1.499 -2.967 3.423 1.00 90.69 161 ALA A CA 1
ATOM 1078 C C . ALA A 1 161 ? 0.236 -2.164 3.073 1.00 90.69 161 ALA A C 1
ATOM 1080 O O . ALA A 1 161 ? -0.295 -1.441 3.913 1.00 90.69 161 ALA A O 1
ATOM 1081 N N . LEU A 1 162 ? -0.305 -2.338 1.864 1.00 91.00 162 LEU A N 1
ATOM 1082 C CA . LEU A 1 162 ? -1.560 -1.703 1.460 1.00 91.00 162 LEU A CA 1
ATOM 1083 C C . LEU A 1 162 ? -2.748 -2.181 2.291 1.00 91.00 162 LEU A C 1
ATOM 1085 O O . LEU A 1 162 ? -3.577 -1.354 2.672 1.00 91.00 162 LEU A O 1
ATOM 1089 N N . ALA A 1 163 ? -2.819 -3.472 2.619 1.00 93.75 163 ALA A N 1
ATOM 1090 C CA . ALA A 1 163 ? -3.829 -3.990 3.533 1.00 93.75 163 ALA A CA 1
ATOM 1091 C C . ALA A 1 163 ? -3.706 -3.315 4.910 1.00 93.75 163 ALA A C 1
ATOM 1093 O O . ALA A 1 163 ? -4.695 -2.804 5.425 1.00 93.75 163 ALA A O 1
ATOM 1094 N N . ASN A 1 164 ? -2.497 -3.204 5.471 1.00 92.44 164 ASN A N 1
ATOM 1095 C CA . ASN A 1 164 ? -2.294 -2.534 6.763 1.00 92.44 164 ASN A CA 1
ATOM 1096 C C . ASN A 1 164 ? -2.750 -1.078 6.756 1.00 92.44 164 ASN A C 1
ATOM 1098 O O . ASN A 1 164 ? -3.465 -0.664 7.666 1.00 92.44 164 ASN A O 1
ATOM 1102 N N . VAL A 1 165 ? -2.385 -0.324 5.718 1.00 92.81 165 VAL A N 1
ATOM 1103 C CA . VAL A 1 165 ? -2.799 1.075 5.580 1.00 92.81 165 VAL A CA 1
ATOM 1104 C C . VAL A 1 165 ? -4.313 1.188 5.408 1.00 92.81 165 VAL A C 1
ATOM 1106 O O . VAL A 1 165 ? -4.934 2.070 5.999 1.00 92.81 165 VAL A O 1
ATOM 1109 N N . THR A 1 166 ? -4.915 0.291 4.624 1.00 93.75 166 THR A N 1
ATOM 1110 C CA . THR A 1 166 ? -6.363 0.281 4.375 1.00 93.75 166 THR A CA 1
ATOM 1111 C C . THR A 1 166 ? -7.136 0.022 5.658 1.00 93.75 166 THR A C 1
ATOM 1113 O O . THR A 1 166 ? -8.043 0.783 5.964 1.00 93.75 166 THR A O 1
ATOM 1116 N N . PHE A 1 167 ? -6.747 -0.978 6.451 1.00 95.38 167 PHE A N 1
ATOM 1117 C CA . PHE A 1 167 ? -7.367 -1.217 7.755 1.00 95.38 167 PHE A CA 1
ATOM 1118 C C . PHE A 1 167 ? -7.061 -0.079 8.727 1.00 95.38 167 PHE A C 1
ATOM 1120 O O . PHE A 1 167 ? -7.961 0.427 9.372 1.00 95.38 167 PHE A O 1
ATOM 1127 N N . GLY A 1 168 ? -5.820 0.403 8.790 1.00 93.06 168 GLY A N 1
ATOM 1128 C CA . GLY A 1 168 ? -5.442 1.488 9.698 1.00 93.06 168 GLY A CA 1
ATOM 1129 C C . GLY A 1 168 ? -6.235 2.784 9.499 1.00 93.06 168 GLY A C 1
ATOM 1130 O O . GLY A 1 168 ? -6.471 3.515 10.460 1.00 93.06 168 GLY A O 1
ATOM 1131 N N . LEU A 1 169 ? -6.643 3.071 8.263 1.00 93.75 169 LEU A N 1
ATOM 1132 C CA . LEU A 1 169 ? -7.414 4.264 7.912 1.00 93.75 169 LEU A CA 1
ATOM 1133 C C . LEU A 1 169 ? -8.920 4.011 7.772 1.00 93.75 169 LEU A C 1
ATOM 1135 O O . LEU A 1 169 ? -9.708 4.922 8.014 1.00 93.75 169 LEU A O 1
ATOM 1139 N N . GLY A 1 170 ? -9.305 2.822 7.315 1.00 94.75 170 GLY A N 1
ATOM 1140 C CA . GLY A 1 170 ? -10.678 2.466 6.979 1.00 94.75 170 GLY A CA 1
ATOM 1141 C C . GLY A 1 170 ? -11.468 1.872 8.139 1.00 94.75 170 GLY A C 1
ATOM 1142 O O . GLY A 1 170 ? -12.653 2.160 8.228 1.00 94.75 170 GLY A O 1
ATOM 1143 N N . ASP A 1 171 ? -10.828 1.106 9.026 1.00 96.38 171 ASP A N 1
ATOM 1144 C CA . ASP A 1 171 ? -11.441 0.524 10.230 1.00 96.38 171 ASP A CA 1
ATOM 1145 C C . ASP A 1 171 ? -11.598 1.632 11.289 1.00 96.38 171 ASP A C 1
ATOM 1147 O O . ASP A 1 171 ? -10.676 1.971 12.046 1.00 96.38 171 ASP A O 1
ATOM 1151 N N . THR A 1 172 ? -12.745 2.312 11.245 1.00 95.38 172 THR A N 1
ATOM 1152 C CA . THR A 1 172 ? -12.978 3.536 12.017 1.00 95.38 172 THR A CA 1
ATOM 1153 C C . THR A 1 172 ? -13.383 3.248 13.451 1.00 95.38 172 THR A C 1
ATOM 1155 O O . THR A 1 172 ? -13.028 4.025 14.350 1.00 95.38 172 THR A O 1
ATOM 1158 N N . ASP A 1 173 ? -14.105 2.154 13.674 1.00 94.62 173 ASP A N 1
ATOM 1159 C CA . ASP A 1 173 ? -14.523 1.707 14.999 1.00 94.62 173 ASP A CA 1
ATOM 1160 C C . ASP A 1 173 ? -13.506 0.771 15.675 1.00 94.62 173 ASP A C 1
ATOM 1162 O O . ASP A 1 173 ? -13.543 0.631 16.903 1.00 94.62 173 ASP A O 1
ATOM 1166 N N . ARG A 1 174 ? -12.501 0.301 14.926 1.00 92.06 174 ARG A N 1
ATOM 1167 C CA . ARG A 1 174 ? -11.366 -0.513 15.385 1.00 92.06 174 ARG A CA 1
ATOM 1168 C C . ARG A 1 174 ? -11.780 -1.885 15.870 1.00 92.06 174 ARG A C 1
ATOM 1170 O O . ARG A 1 174 ? -11.201 -2.394 16.838 1.00 92.06 174 ARG A O 1
ATOM 1177 N N . ASP A 1 175 ? -12.772 -2.472 15.223 1.00 95.25 175 ASP A N 1
ATOM 1178 C CA . ASP A 1 175 ? -13.186 -3.837 15.516 1.00 95.25 175 ASP A CA 1
ATOM 1179 C C . ASP A 1 175 ? -12.251 -4.889 14.881 1.00 95.25 175 ASP A C 1
ATOM 1181 O O . ASP A 1 175 ? -12.349 -6.078 15.192 1.00 95.25 175 ASP A O 1
ATOM 1185 N N . GLY A 1 176 ? -11.267 -4.451 14.083 1.00 94.88 176 GLY A N 1
ATOM 1186 C CA . GLY A 1 176 ? -10.301 -5.312 13.405 1.00 94.88 176 GLY A CA 1
ATOM 1187 C C . GLY A 1 176 ? -10.797 -5.842 12.060 1.00 94.88 176 GLY A C 1
ATOM 1188 O O . GLY A 1 176 ? -10.052 -6.567 11.393 1.00 94.88 176 GLY A O 1
ATOM 1189 N N . SER A 1 177 ? -12.002 -5.451 11.661 1.00 97.19 177 SER A N 1
ATOM 1190 C CA . SER A 1 177 ? -12.664 -5.806 10.418 1.00 97.19 177 SER A CA 1
ATOM 1191 C C . SER A 1 177 ? -12.994 -4.532 9.640 1.00 97.19 177 SER A C 1
ATOM 1193 O O . SER A 1 177 ? -12.922 -3.417 10.144 1.00 97.19 177 SER A O 1
ATOM 1195 N N . LEU A 1 178 ? -13.278 -4.672 8.351 1.00 97.88 178 LEU A N 1
ATOM 1196 C CA . LEU A 1 178 ? -13.671 -3.553 7.508 1.00 97.88 178 LEU A CA 1
ATOM 1197 C C . LEU A 1 178 ? -15.099 -3.791 7.033 1.00 97.88 178 LEU A C 1
ATOM 1199 O O . LEU A 1 178 ? -15.341 -4.686 6.224 1.00 97.88 178 LEU A O 1
ATOM 1203 N N . SER A 1 179 ? -16.053 -2.990 7.504 1.00 98.06 179 SER A N 1
ATOM 1204 C CA . SER A 1 179 ? -17.427 -3.059 6.999 1.00 98.06 179 SER A CA 1
ATOM 1205 C C . SER A 1 179 ? -17.534 -2.494 5.574 1.00 98.06 179 SER A C 1
ATOM 1207 O O . SER A 1 179 ? -16.723 -1.673 5.132 1.00 98.06 179 SER A O 1
ATOM 1209 N N . ARG A 1 180 ? -18.590 -2.854 4.829 1.00 97.56 180 ARG A N 1
ATOM 1210 C CA . ARG A 1 180 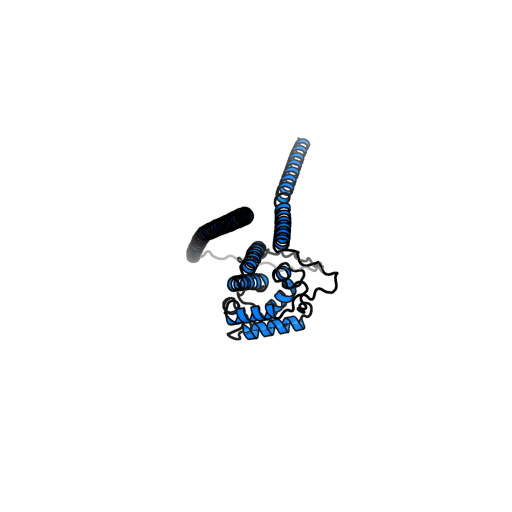? -18.837 -2.302 3.474 1.00 97.56 180 ARG A CA 1
ATOM 1211 C C . ARG A 1 180 ? -18.931 -0.774 3.460 1.00 97.56 180 ARG A C 1
ATOM 1213 O O . ARG A 1 180 ? -18.453 -0.119 2.532 1.00 97.56 180 ARG A O 1
ATOM 1220 N N . SER A 1 181 ? -19.559 -0.193 4.484 1.00 96.94 181 SER A N 1
ATOM 1221 C CA . SER A 1 181 ? -19.673 1.262 4.644 1.00 96.94 181 SER A CA 1
ATOM 1222 C C . SER A 1 181 ? -18.320 1.926 4.868 1.00 96.94 181 SER A C 1
ATOM 1224 O O . SER A 1 181 ? -18.055 2.984 4.295 1.00 96.94 181 SER A O 1
ATOM 1226 N N . GLU A 1 182 ? -17.460 1.300 5.663 1.00 97.25 182 GLU A N 1
ATOM 1227 C CA . GLU A 1 182 ? -16.110 1.784 5.933 1.00 97.25 182 GLU A CA 1
ATOM 1228 C C . GLU A 1 182 ? -15.214 1.669 4.712 1.00 97.25 182 GLU A C 1
ATOM 1230 O O . GLU A 1 182 ? -14.555 2.641 4.358 1.00 97.25 182 GLU A O 1
ATOM 1235 N N . ALA A 1 183 ? -15.272 0.549 3.992 1.00 96.56 183 ALA A N 1
ATOM 1236 C CA . ALA A 1 183 ? -14.555 0.372 2.736 1.00 96.56 183 ALA A CA 1
ATOM 1237 C C . ALA A 1 183 ? -14.940 1.440 1.696 1.00 96.56 183 ALA A C 1
ATOM 1239 O O . ALA A 1 183 ? -14.073 2.045 1.060 1.00 96.56 183 ALA A O 1
ATOM 1240 N N . ALA A 1 184 ? -16.237 1.738 1.554 1.00 95.56 184 ALA A N 1
ATOM 1241 C CA . ALA A 1 184 ? -16.711 2.794 0.658 1.00 95.56 184 ALA A CA 1
ATOM 1242 C C . ALA A 1 184 ? -16.269 4.198 1.119 1.00 95.56 184 ALA A C 1
ATOM 1244 O O . ALA A 1 184 ? -15.863 5.032 0.300 1.00 95.56 184 ALA A O 1
ATOM 1245 N N . SER A 1 185 ? -16.314 4.462 2.428 1.00 95.25 185 SER A N 1
ATOM 1246 C CA . SER A 1 185 ? -15.813 5.708 3.019 1.00 95.25 185 SER A CA 1
ATOM 1247 C C . SER A 1 185 ? -14.308 5.867 2.785 1.00 95.25 185 SER A C 1
ATOM 1249 O O . SER A 1 185 ? -13.854 6.917 2.330 1.00 95.25 185 SER A O 1
ATOM 1251 N N . PHE A 1 186 ? -13.532 4.804 2.995 1.00 95.44 186 PHE A N 1
ATOM 1252 C CA . PHE A 1 186 ? -12.097 4.767 2.743 1.00 95.44 186 PHE A CA 1
ATOM 1253 C C . PHE A 1 186 ? -11.784 5.044 1.270 1.00 95.44 186 PHE A C 1
ATOM 1255 O O . PHE A 1 186 ? -10.982 5.926 0.966 1.00 95.44 186 PHE A O 1
ATOM 1262 N N . ALA A 1 187 ? -12.466 4.373 0.339 1.00 93.62 187 ALA A N 1
ATOM 1263 C CA . ALA A 1 187 ? -12.253 4.586 -1.090 1.00 93.62 187 ALA A CA 1
ATOM 1264 C C . ALA A 1 187 ? -12.518 6.045 -1.507 1.00 93.62 187 ALA A C 1
ATOM 1266 O O . ALA A 1 187 ? -11.723 6.650 -2.227 1.00 93.62 187 ALA A O 1
ATOM 1267 N N . THR A 1 188 ? -13.596 6.652 -1.008 1.00 92.69 188 THR A N 1
ATOM 1268 C CA . THR A 1 188 ? -13.964 8.036 -1.361 1.00 92.69 188 THR A CA 1
ATOM 1269 C C . THR A 1 188 ? -13.127 9.109 -0.663 1.00 92.69 188 THR A C 1
ATOM 1271 O O . THR A 1 188 ? -13.012 10.217 -1.180 1.00 92.69 188 THR A O 1
ATOM 1274 N N . SER A 1 189 ? -12.522 8.816 0.489 1.00 91.06 189 SER A N 1
ATOM 1275 C CA . SER A 1 189 ? -11.729 9.791 1.255 1.00 91.06 189 SER A CA 1
ATOM 1276 C C . SER A 1 189 ? -10.221 9.656 1.039 1.00 91.06 189 SER A C 1
ATOM 1278 O O . SER A 1 189 ? -9.507 10.662 1.008 1.00 91.06 189 SER A O 1
ATOM 1280 N N . HIS A 1 190 ? -9.731 8.431 0.846 1.00 91.50 190 HIS A N 1
ATOM 1281 C CA . HIS A 1 190 ? -8.307 8.113 0.828 1.00 91.50 190 HIS A CA 1
ATOM 1282 C C . HIS A 1 190 ? -7.790 7.628 -0.526 1.00 91.50 190 HIS A C 1
ATOM 1284 O O . HIS A 1 190 ? -6.579 7.694 -0.726 1.00 91.50 190 HIS A O 1
ATOM 1290 N N . LEU A 1 191 ? -8.638 7.221 -1.479 1.00 89.69 191 LEU A N 1
ATOM 1291 C CA . LEU A 1 191 ? -8.186 6.853 -2.835 1.00 89.69 191 LEU A CA 1
ATOM 1292 C C . LEU A 1 191 ? -8.372 7.958 -3.877 1.00 89.69 191 LEU A C 1
ATOM 1294 O O . LEU A 1 191 ? -7.929 7.800 -5.012 1.00 89.69 191 LEU A O 1
ATOM 1298 N N . VAL A 1 192 ? -8.976 9.092 -3.510 1.00 87.06 192 VAL A N 1
ATOM 1299 C CA . VAL A 1 192 ? -9.104 10.240 -4.419 1.00 87.06 192 VAL A CA 1
ATOM 1300 C C . VAL A 1 192 ? -7.744 10.705 -4.932 1.00 87.06 192 VAL A C 1
ATOM 1302 O O . VAL A 1 192 ? -6.747 10.676 -4.219 1.00 87.06 192 VAL A O 1
ATOM 1305 N N . GLU A 1 193 ? -7.712 11.205 -6.164 1.00 81.38 193 GLU A N 1
ATOM 1306 C CA . GLU A 1 193 ? -6.497 11.646 -6.869 1.00 81.38 193 GLU A CA 1
ATOM 1307 C C . GLU A 1 193 ? -5.630 12.650 -6.081 1.00 81.38 193 GLU A C 1
ATOM 1309 O O . GLU A 1 193 ? -4.408 12.733 -6.242 1.00 81.38 193 GLU A O 1
ATOM 1314 N N . THR A 1 194 ? -6.252 13.436 -5.207 1.00 81.88 194 THR A N 1
ATOM 1315 C CA . THR A 1 194 ? -5.556 14.421 -4.377 1.00 81.88 194 THR A CA 1
ATOM 1316 C C . THR A 1 194 ? -4.901 13.817 -3.139 1.00 81.88 194 THR A C 1
ATOM 1318 O O . THR A 1 194 ? -4.079 14.493 -2.515 1.00 81.88 194 THR A O 1
ATOM 1321 N N . SER A 1 195 ? -5.224 12.574 -2.783 1.00 87.06 195 SER A N 1
ATOM 1322 C CA . SER A 1 195 ? -4.674 11.918 -1.607 1.00 87.06 195 SER A CA 1
ATOM 1323 C C . SER A 1 195 ? -3.230 11.440 -1.854 1.00 87.06 195 SER A C 1
ATOM 1325 O O . SER A 1 195 ? -2.856 11.083 -2.978 1.00 87.06 195 SER A O 1
ATOM 1327 N N . PRO A 1 196 ? -2.388 11.387 -0.807 1.00 84.31 196 PRO A N 1
ATOM 1328 C CA . PRO A 1 196 ? -1.042 10.820 -0.908 1.00 84.31 196 PRO A CA 1
ATOM 1329 C C . PRO A 1 196 ? -1.037 9.354 -1.360 1.00 84.31 196 PRO A C 1
ATOM 1331 O O . PRO A 1 196 ? -0.129 8.927 -2.076 1.00 84.31 196 PRO A O 1
ATOM 1334 N N . LEU A 1 197 ? -2.059 8.594 -0.958 1.00 86.38 197 LEU A N 1
ATOM 1335 C CA . LEU A 1 197 ? -2.164 7.168 -1.242 1.00 86.38 197 LEU A CA 1
ATOM 1336 C C . LEU A 1 197 ? -2.581 6.921 -2.695 1.00 86.38 197 LEU A C 1
ATOM 1338 O O . LEU A 1 197 ? -1.936 6.135 -3.382 1.00 86.38 197 LEU A O 1
ATOM 1342 N N . GLY A 1 198 ? -3.561 7.677 -3.198 1.00 86.75 198 GLY A N 1
ATOM 1343 C CA . GLY A 1 198 ? -3.968 7.638 -4.601 1.00 86.75 198 GLY A CA 1
ATOM 1344 C C . GLY A 1 198 ? -2.819 8.002 -5.541 1.00 86.75 198 GLY A C 1
ATOM 1345 O O . GLY A 1 198 ? -2.615 7.338 -6.553 1.00 86.75 198 GLY A O 1
ATOM 1346 N N . ARG A 1 199 ? -1.990 8.988 -5.172 1.00 85.12 199 ARG A N 1
ATOM 1347 C CA . ARG A 1 199 ? -0.775 9.333 -5.932 1.00 85.12 199 ARG A CA 1
ATOM 1348 C C . ARG A 1 199 ? 0.283 8.239 -5.893 1.00 85.12 199 ARG A C 1
ATOM 1350 O O . ARG A 1 199 ? 0.844 7.913 -6.932 1.00 85.12 199 ARG A O 1
ATOM 1357 N N . THR A 1 200 ? 0.552 7.677 -4.716 1.00 83.62 200 THR A N 1
ATOM 1358 C CA . THR A 1 200 ? 1.540 6.596 -4.557 1.00 83.62 200 THR A CA 1
ATOM 1359 C C . THR A 1 200 ? 1.152 5.358 -5.364 1.00 83.62 200 THR A C 1
ATOM 1361 O O . THR A 1 200 ? 2.009 4.729 -5.973 1.00 83.62 200 THR A O 1
ATOM 1364 N N . LEU A 1 201 ? -0.143 5.047 -5.422 1.00 83.94 201 LEU A N 1
ATOM 1365 C CA . LEU A 1 201 ? -0.685 3.944 -6.213 1.00 83.94 201 LEU A CA 1
ATOM 1366 C C . LEU A 1 201 ? -0.806 4.252 -7.713 1.00 83.94 201 LEU A C 1
ATOM 1368 O O . LEU A 1 201 ? -1.241 3.393 -8.474 1.00 83.94 201 LEU A O 1
ATOM 1372 N N . GLY A 1 202 ? -0.456 5.464 -8.154 1.00 81.81 202 GLY A N 1
ATOM 1373 C CA . GLY A 1 202 ? -0.604 5.864 -9.553 1.00 81.81 202 GLY A CA 1
ATOM 1374 C C . GLY A 1 202 ? -2.061 5.978 -10.014 1.00 81.81 202 GLY A C 1
ATOM 1375 O O . GLY A 1 202 ? -2.317 5.969 -11.213 1.00 81.81 202 GLY A O 1
ATOM 1376 N N . LEU A 1 203 ? -3.018 6.114 -9.087 1.00 82.19 203 LEU A N 1
ATOM 1377 C CA . LEU A 1 203 ? -4.440 6.314 -9.401 1.00 82.19 203 LEU A CA 1
ATOM 1378 C C . LEU A 1 203 ? -4.723 7.731 -9.931 1.00 82.19 203 LEU A C 1
ATOM 1380 O O . LEU A 1 203 ? -5.816 8.008 -10.422 1.00 82.19 203 LEU A O 1
ATOM 1384 N N . SER A 1 204 ? -3.749 8.641 -9.841 1.00 72.69 204 SER A N 1
ATOM 1385 C CA . SER A 1 204 ? -3.840 9.988 -10.407 1.00 72.69 204 SER A CA 1
ATOM 1386 C C . SER A 1 204 ? -3.948 9.949 -11.934 1.00 72.69 204 SER A C 1
ATOM 1388 O O . SER A 1 204 ? -3.099 9.356 -12.600 1.00 72.69 204 SER A O 1
ATOM 1390 N N . GLY A 1 205 ? -4.972 10.601 -12.486 1.00 66.06 205 GLY A N 1
ATOM 1391 C CA . GLY A 1 205 ? -5.291 10.599 -13.916 1.00 66.06 205 GLY A CA 1
ATOM 1392 C C . GLY A 1 205 ? -5.998 9.342 -14.441 1.00 66.06 205 GLY A C 1
ATOM 1393 O O . GLY A 1 205 ? -6.288 9.279 -15.637 1.00 66.06 205 GLY A O 1
ATOM 1394 N N . GLY A 1 206 ? -6.263 8.345 -13.590 1.00 62.72 206 GLY A N 1
ATOM 1395 C CA . GLY A 1 206 ? -7.044 7.165 -13.952 1.00 62.72 206 GLY A CA 1
ATOM 1396 C C . GLY A 1 206 ? -8.544 7.460 -13.943 1.00 62.72 206 GLY A C 1
ATOM 1397 O O . GLY A 1 206 ? -9.045 8.182 -13.087 1.00 62.72 206 GLY A O 1
ATOM 1398 N N . GLU A 1 207 ? -9.285 6.856 -14.869 1.00 61.81 207 GLU A N 1
ATOM 1399 C CA . GLU A 1 207 ? -10.743 7.005 -15.000 1.00 61.81 207 GLU A CA 1
ATOM 1400 C C . GLU A 1 207 ? -11.529 6.220 -13.932 1.00 61.81 207 GLU A C 1
ATOM 1402 O O . GLU A 1 207 ? -12.718 5.944 -14.094 1.00 61.81 207 GLU A O 1
ATOM 1407 N N . LEU A 1 208 ? -10.869 5.831 -12.835 1.00 69.44 208 LEU A N 1
ATOM 1408 C CA . LEU A 1 208 ? -11.540 5.215 -11.705 1.00 69.44 208 LEU A CA 1
ATOM 1409 C C . LEU A 1 208 ? -12.587 6.212 -11.202 1.00 69.44 208 LEU A C 1
ATOM 1411 O O . LEU A 1 208 ? -12.237 7.317 -10.773 1.00 69.44 208 LEU A O 1
ATOM 1415 N N . PRO A 1 209 ? -13.877 5.862 -11.260 1.00 76.00 209 PRO A N 1
ATOM 1416 C CA . PRO A 1 209 ? -14.953 6.798 -10.998 1.00 76.00 209 PRO A CA 1
ATOM 1417 C C . PRO A 1 209 ? -15.164 6.944 -9.488 1.00 76.00 209 PRO A C 1
ATOM 1419 O O . PRO A 1 209 ? -16.264 6.763 -8.981 1.00 76.00 209 PRO A O 1
ATOM 1422 N N . LEU A 1 210 ? -14.101 7.291 -8.758 1.00 83.25 210 LEU A N 1
ATOM 1423 C CA . LEU A 1 210 ? -14.110 7.488 -7.307 1.00 83.25 210 LEU A CA 1
ATOM 1424 C C . LEU A 1 210 ? -14.991 8.672 -6.890 1.00 83.25 210 LEU A C 1
ATOM 1426 O O . LEU A 1 210 ? -15.391 8.768 -5.735 1.00 83.25 210 LEU A O 1
ATOM 1430 N N . GLN A 1 211 ? -15.318 9.552 -7.841 1.00 84.62 211 GLN A N 1
ATOM 1431 C CA . GLN A 1 211 ? -16.282 10.638 -7.665 1.00 84.62 211 GLN A CA 1
ATOM 1432 C C . GLN A 1 211 ? -17.740 10.150 -7.720 1.00 84.62 211 GLN A C 1
ATOM 1434 O O . GLN A 1 211 ? -18.641 10.844 -7.250 1.00 84.62 211 GLN A O 1
ATOM 1439 N N . ASP A 1 212 ? -17.989 8.970 -8.296 1.00 89.38 212 ASP A N 1
ATOM 1440 C CA . ASP A 1 212 ? -19.311 8.358 -8.381 1.00 89.38 212 ASP A CA 1
ATOM 1441 C C . ASP A 1 212 ? -19.471 7.316 -7.269 1.00 89.38 212 ASP A C 1
ATOM 1443 O O . ASP A 1 212 ? -19.059 6.159 -7.383 1.00 89.38 212 ASP A O 1
ATOM 1447 N N . GLY A 1 213 ? -20.120 7.725 -6.179 1.00 90.00 213 GLY A N 1
ATOM 1448 C CA . GLY A 1 213 ? -20.363 6.852 -5.033 1.00 90.00 213 GLY A CA 1
ATOM 1449 C C . GLY A 1 213 ? -21.188 5.595 -5.349 1.00 90.00 213 GLY A C 1
ATOM 1450 O O . GLY A 1 213 ? -21.190 4.665 -4.545 1.00 90.00 213 GLY A O 1
ATOM 1451 N N . ALA A 1 214 ? -21.910 5.522 -6.475 1.00 93.06 214 ALA A N 1
ATOM 1452 C CA . ALA A 1 214 ? -22.571 4.283 -6.892 1.00 93.06 214 ALA A CA 1
ATOM 1453 C C . ALA A 1 214 ? -21.558 3.276 -7.449 1.00 93.06 214 ALA A C 1
ATOM 1455 O O . ALA A 1 214 ? -21.553 2.124 -7.024 1.00 93.06 214 ALA A O 1
ATOM 1456 N N . LYS A 1 215 ? -20.649 3.730 -8.315 1.00 90.88 215 LYS A N 1
ATOM 1457 C CA . LYS A 1 215 ? -19.596 2.876 -8.880 1.00 90.88 215 LYS A CA 1
ATOM 1458 C C . LYS A 1 215 ? -18.557 2.471 -7.841 1.00 90.88 215 LYS A C 1
ATOM 1460 O O . LYS A 1 215 ? -18.089 1.341 -7.866 1.00 90.88 215 LYS A O 1
ATOM 1465 N N . VAL A 1 216 ? -18.240 3.346 -6.882 1.00 93.50 216 VAL A N 1
ATOM 1466 C CA . VAL A 1 216 ? -17.398 2.960 -5.735 1.00 93.50 216 VAL A CA 1
ATOM 1467 C C . VAL A 1 216 ? -18.037 1.813 -4.960 1.00 93.50 216 VAL A C 1
ATOM 1469 O O . VAL A 1 216 ? -17.358 0.842 -4.649 1.00 93.50 216 VAL A O 1
ATOM 1472 N N . ARG A 1 217 ? -19.345 1.890 -4.681 1.00 94.81 217 ARG A N 1
ATOM 1473 C CA . ARG A 1 217 ? -20.063 0.801 -4.004 1.00 94.81 217 ARG A CA 1
ATOM 1474 C C . ARG A 1 217 ? -20.055 -0.486 -4.820 1.00 94.81 217 ARG A C 1
ATOM 1476 O O . ARG A 1 217 ? -19.851 -1.537 -4.238 1.00 94.81 217 ARG A O 1
ATOM 1483 N N . GLU A 1 218 ? -20.219 -0.408 -6.137 1.00 95.06 218 GLU A N 1
ATOM 1484 C CA . GLU A 1 218 ? -20.112 -1.575 -7.021 1.00 95.06 218 GLU A CA 1
ATOM 1485 C C . GLU A 1 218 ? -18.728 -2.235 -6.933 1.00 95.06 218 GLU A C 1
ATOM 1487 O O . GLU A 1 218 ? -18.640 -3.440 -6.721 1.00 95.06 218 GLU A O 1
ATOM 1492 N N . VAL A 1 219 ? -17.645 -1.451 -7.002 1.00 94.12 219 VAL A N 1
ATOM 1493 C CA . VAL A 1 219 ? -16.279 -1.978 -6.843 1.00 94.12 219 VAL A CA 1
ATOM 1494 C C . VAL A 1 219 ? -16.090 -2.598 -5.457 1.00 94.12 219 VAL A C 1
ATOM 1496 O O . VAL A 1 219 ? -15.572 -3.706 -5.350 1.00 94.12 219 VAL A O 1
ATOM 1499 N N . VAL A 1 220 ? -16.551 -1.934 -4.394 1.00 96.19 220 VAL A N 1
ATOM 1500 C CA . VAL A 1 220 ? -16.485 -2.481 -3.029 1.00 96.19 220 VAL A CA 1
ATOM 1501 C C . VAL A 1 220 ? -17.244 -3.808 -2.934 1.00 96.19 220 VAL A C 1
ATOM 1503 O O . VAL A 1 220 ? -16.698 -4.769 -2.410 1.00 96.19 220 VAL A O 1
ATOM 1506 N N . GLU A 1 221 ? -18.449 -3.911 -3.496 1.00 97.12 221 GLU A N 1
ATOM 1507 C CA . GLU A 1 221 ? -19.209 -5.169 -3.538 1.00 97.12 221 GLU A CA 1
ATOM 1508 C C . GLU A 1 221 ? -18.445 -6.282 -4.269 1.00 97.12 221 GLU A C 1
ATOM 1510 O O . GLU A 1 221 ? -18.414 -7.413 -3.788 1.00 97.12 221 GLU A O 1
ATOM 1515 N N . THR A 1 222 ? -17.776 -5.975 -5.389 1.00 96.31 222 THR A N 1
ATOM 1516 C CA . THR A 1 222 ? -16.953 -6.975 -6.094 1.00 96.31 222 THR A CA 1
ATOM 1517 C C . THR A 1 222 ? -15.757 -7.443 -5.270 1.00 96.31 222 THR A C 1
ATOM 1519 O O . THR A 1 222 ? -15.459 -8.635 -5.267 1.00 96.31 222 THR A O 1
ATOM 1522 N N . VAL A 1 223 ? -15.117 -6.533 -4.525 1.00 96.56 223 VAL A N 1
ATOM 1523 C CA . VAL A 1 223 ? -14.001 -6.867 -3.631 1.00 96.56 223 VAL A CA 1
ATOM 1524 C C . VAL A 1 223 ? -14.483 -7.757 -2.492 1.00 96.56 223 VAL A C 1
ATOM 1526 O O . VAL A 1 223 ? -13.880 -8.797 -2.256 1.00 96.56 223 VAL A O 1
ATOM 1529 N N . PHE A 1 224 ? -15.586 -7.405 -1.825 1.00 97.75 224 PHE A N 1
ATOM 1530 C CA . PHE A 1 224 ? -16.152 -8.239 -0.761 1.00 97.75 224 PHE A CA 1
ATOM 1531 C C . PHE A 1 224 ? -16.528 -9.617 -1.302 1.00 97.75 224 PHE A C 1
ATOM 1533 O O . PHE A 1 224 ? -16.075 -10.610 -0.762 1.00 97.75 224 PHE A O 1
ATOM 1540 N N . ALA A 1 225 ? -17.218 -9.710 -2.440 1.00 97.50 225 ALA A N 1
ATOM 1541 C CA . ALA A 1 225 ? -17.559 -11.006 -3.031 1.00 97.50 225 ALA A CA 1
ATOM 1542 C C . ALA A 1 225 ? -16.339 -11.901 -3.348 1.00 97.50 225 ALA A C 1
ATOM 1544 O O . ALA A 1 225 ? -16.483 -13.120 -3.428 1.00 97.50 225 ALA A O 1
ATOM 1545 N N . ALA A 1 226 ? -15.157 -11.314 -3.564 1.00 97.06 226 ALA A N 1
ATOM 1546 C CA . ALA A 1 226 ? -13.921 -12.047 -3.828 1.00 97.06 226 ALA A CA 1
ATOM 1547 C C . ALA A 1 226 ? -13.091 -12.349 -2.566 1.00 97.06 226 ALA A C 1
ATOM 1549 O O . ALA A 1 226 ? -12.318 -13.309 -2.567 1.00 97.06 226 ALA A O 1
ATOM 1550 N N . CYS A 1 227 ? -13.203 -11.512 -1.535 1.00 97.69 227 CYS A N 1
ATOM 1551 C CA . CYS A 1 227 ? -12.324 -11.521 -0.368 1.00 97.69 227 CYS A CA 1
ATOM 1552 C C . CYS A 1 227 ? -13.004 -12.028 0.915 1.00 97.69 227 CYS A C 1
ATOM 1554 O O . CYS A 1 227 ? -12.319 -12.651 1.717 1.00 97.69 227 CYS A O 1
ATOM 1556 N N . ASP A 1 228 ? -14.302 -11.768 1.089 1.00 98.00 228 ASP A N 1
ATOM 1557 C CA . ASP A 1 228 ? -15.131 -12.150 2.244 1.00 98.00 228 ASP A CA 1
ATOM 1558 C C . ASP A 1 228 ? -15.458 -13.644 2.115 1.00 98.00 228 ASP A C 1
ATOM 1560 O O . ASP A 1 228 ? -16.353 -14.059 1.369 1.00 98.00 228 ASP A O 1
ATOM 1564 N N . ALA A 1 229 ? -14.606 -14.470 2.718 1.00 97.62 229 ALA A N 1
ATOM 1565 C CA . ALA A 1 229 ? -14.590 -15.908 2.497 1.00 97.62 229 ALA A CA 1
ATOM 1566 C C . ALA A 1 229 ? -15.645 -16.621 3.344 1.00 97.62 229 ALA A C 1
ATOM 1568 O O . ALA A 1 229 ? -16.128 -17.687 2.944 1.00 97.62 229 ALA A O 1
ATOM 1569 N N . ASP A 1 230 ? -15.988 -16.057 4.502 1.00 97.56 230 ASP A N 1
ATOM 1570 C CA . ASP A 1 230 ? -17.028 -16.577 5.384 1.00 97.56 230 ASP A CA 1
ATOM 1571 C C . ASP A 1 230 ? -18.412 -15.934 5.166 1.00 97.56 230 ASP A C 1
ATOM 1573 O O . ASP A 1 230 ? -19.412 -16.472 5.657 1.00 97.56 230 ASP A O 1
ATOM 1577 N N . ALA A 1 231 ? -18.491 -14.902 4.318 1.00 97.31 231 ALA A N 1
ATOM 1578 C CA . ALA A 1 231 ? -19.704 -14.188 3.933 1.00 97.31 231 ALA A CA 1
ATOM 1579 C C . ALA A 1 231 ? -20.406 -13.512 5.121 1.00 97.31 231 ALA A C 1
ATOM 1581 O O . ALA A 1 231 ? -21.644 -13.419 5.144 1.00 97.31 231 ALA A O 1
ATOM 1582 N N . ASP A 1 232 ? -19.637 -13.051 6.108 1.00 97.50 232 ASP A N 1
ATOM 1583 C CA . ASP A 1 232 ? -20.160 -12.340 7.274 1.00 97.50 232 ASP A CA 1
ATOM 1584 C C . ASP A 1 232 ? -20.508 -10.865 6.975 1.00 97.50 232 ASP A C 1
ATOM 1586 O O . ASP A 1 232 ? -21.235 -10.216 7.738 1.00 97.50 232 ASP A O 1
ATOM 1590 N N . GLY A 1 233 ? -20.102 -10.361 5.803 1.00 97.25 233 GLY A N 1
ATOM 1591 C CA . GLY A 1 233 ? -20.361 -9.000 5.346 1.00 97.25 233 GLY A CA 1
ATOM 1592 C C . GLY A 1 233 ? -19.338 -7.971 5.832 1.00 97.25 233 GLY A C 1
ATOM 1593 O O . GLY A 1 233 ? -19.525 -6.774 5.567 1.00 97.25 233 GLY A O 1
ATOM 1594 N N . ALA A 1 234 ? -18.278 -8.415 6.500 1.00 97.94 234 ALA A N 1
ATOM 1595 C CA . ALA A 1 234 ? -17.093 -7.665 6.866 1.00 97.94 234 ALA A CA 1
ATOM 1596 C C . ALA A 1 234 ? -15.859 -8.285 6.183 1.00 97.94 234 ALA A C 1
ATOM 1598 O O . ALA A 1 234 ? -15.910 -9.354 5.591 1.00 97.94 234 ALA A O 1
ATOM 1599 N N . LEU A 1 235 ? -14.742 -7.562 6.174 1.00 98.19 235 LEU A N 1
ATOM 1600 C CA . LEU A 1 235 ? -13.461 -8.119 5.747 1.00 98.19 235 LEU A CA 1
ATOM 1601 C C . LEU A 1 235 ? -12.506 -8.119 6.923 1.00 98.19 235 LEU A C 1
ATOM 1603 O O . LEU A 1 235 ? -12.120 -7.050 7.393 1.00 98.19 235 LEU A O 1
ATOM 1607 N N . SER A 1 236 ? -1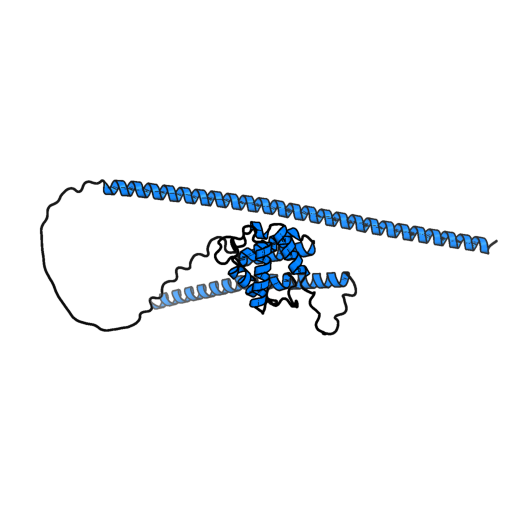2.082 -9.297 7.362 1.00 97.69 236 SER A N 1
ATOM 1608 C CA . SER A 1 236 ? -11.015 -9.428 8.353 1.00 97.69 236 SER A CA 1
ATOM 1609 C C . SER A 1 236 ? -9.634 -9.163 7.736 1.00 97.69 236 SER A C 1
ATOM 1611 O O . SER A 1 236 ? -9.423 -9.224 6.516 1.00 97.69 236 SER A O 1
ATOM 1613 N N . ARG A 1 237 ? -8.632 -8.881 8.580 1.00 95.69 237 ARG A N 1
ATOM 1614 C CA . ARG A 1 237 ? -7.239 -8.707 8.119 1.00 95.69 237 ARG A CA 1
ATOM 1615 C C . ARG A 1 237 ? -6.687 -9.980 7.489 1.00 95.69 237 ARG A C 1
ATOM 1617 O O . ARG A 1 237 ? -5.895 -9.910 6.547 1.00 95.69 237 ARG A O 1
ATOM 1624 N N . GLU A 1 238 ? -7.065 -11.130 8.031 1.00 96.69 238 GLU A N 1
ATOM 1625 C CA . GLU A 1 238 ? -6.676 -12.447 7.548 1.00 96.69 238 GLU A CA 1
ATOM 1626 C C . GLU A 1 238 ? -7.196 -12.682 6.125 1.00 96.69 238 GLU A C 1
ATOM 1628 O O . GLU A 1 238 ? -6.423 -13.093 5.256 1.00 96.69 238 GLU A O 1
ATOM 1633 N N . GLU A 1 239 ? -8.457 -12.345 5.859 1.00 97.38 239 GLU A N 1
ATOM 1634 C CA . GLU A 1 239 ? -9.081 -12.450 4.535 1.00 97.38 239 GLU A CA 1
ATOM 1635 C C . GLU A 1 239 ? -8.491 -11.475 3.524 1.00 97.38 239 GLU A C 1
ATOM 1637 O O . GLU A 1 239 ? -8.129 -11.869 2.414 1.00 97.38 239 GLU A O 1
ATOM 1642 N N . ALA A 1 240 ? -8.287 -10.218 3.921 1.00 96.06 240 ALA A N 1
ATOM 1643 C CA . ALA A 1 240 ? -7.659 -9.223 3.059 1.00 96.06 240 ALA A CA 1
ATOM 1644 C C . ALA A 1 240 ? -6.228 -9.617 2.644 1.00 96.06 240 ALA A C 1
ATOM 1646 O O . ALA A 1 240 ? -5.762 -9.270 1.556 1.00 96.06 240 ALA A O 1
ATOM 1647 N N . ARG A 1 241 ? -5.519 -10.369 3.498 1.00 95.31 241 ARG A N 1
ATOM 1648 C CA . ARG A 1 241 ? -4.178 -10.904 3.211 1.00 95.31 241 ARG A CA 1
ATOM 1649 C C . ARG A 1 241 ? -4.199 -12.271 2.534 1.00 95.31 241 ARG A C 1
ATOM 1651 O O . ARG A 1 241 ? -3.142 -12.742 2.092 1.00 95.31 241 ARG A O 1
ATOM 1658 N N . ALA A 1 242 ? -5.358 -12.914 2.448 1.00 96.25 242 ALA A N 1
ATOM 1659 C CA . ALA A 1 242 ? -5.490 -14.195 1.789 1.00 96.25 242 ALA A CA 1
ATOM 1660 C C . ALA A 1 242 ? -5.160 -14.054 0.298 1.00 96.25 242 ALA A C 1
ATOM 1662 O O . ALA A 1 242 ? -5.433 -13.044 -0.356 1.00 96.25 242 ALA A O 1
ATOM 1663 N N . ARG A 1 243 ? -4.555 -15.106 -0.257 1.00 93.81 243 ARG A N 1
ATOM 1664 C CA . ARG A 1 243 ? -4.105 -15.128 -1.652 1.00 93.81 243 ARG A CA 1
ATOM 1665 C C . ARG A 1 243 ? -5.212 -14.788 -2.670 1.00 93.81 243 ARG A C 1
ATOM 1667 O O . ARG A 1 243 ? -4.919 -13.983 -3.551 1.00 93.81 243 ARG A O 1
ATOM 1674 N N . PRO A 1 244 ? -6.452 -15.315 -2.563 1.00 95.06 244 PRO A N 1
ATOM 1675 C CA . PRO A 1 244 ? -7.518 -14.976 -3.509 1.00 95.06 244 PRO A CA 1
ATOM 1676 C C . PRO A 1 244 ? -7.834 -13.477 -3.529 1.00 95.06 244 PRO A C 1
ATOM 1678 O O . PRO A 1 244 ? -7.959 -12.885 -4.600 1.00 95.06 244 PRO A O 1
ATOM 1681 N N . CYS A 1 245 ? -7.870 -12.846 -2.351 1.00 96.00 245 CYS A N 1
ATOM 1682 C CA . CYS A 1 245 ? -8.125 -11.416 -2.239 1.00 96.00 245 CYS A CA 1
ATOM 1683 C C . CYS A 1 245 ? -6.997 -10.587 -2.868 1.00 96.00 245 CYS A C 1
ATOM 1685 O O . CYS A 1 245 ? -7.249 -9.681 -3.662 1.00 96.00 245 CYS A O 1
ATOM 1687 N N . LYS A 1 246 ? -5.736 -10.946 -2.591 1.00 94.50 246 LYS A N 1
ATOM 1688 C CA . LYS A 1 246 ? -4.554 -10.298 -3.184 1.00 94.50 246 LYS A CA 1
ATOM 1689 C C . LYS A 1 246 ? -4.554 -10.358 -4.710 1.00 94.50 246 LYS A C 1
ATOM 1691 O O . LYS A 1 246 ? -4.304 -9.346 -5.363 1.00 94.50 246 LYS A O 1
ATOM 1696 N N . GLU A 1 247 ? -4.842 -11.528 -5.276 1.00 93.88 247 GLU A N 1
ATOM 1697 C CA . GLU A 1 247 ? -4.914 -11.722 -6.727 1.00 93.88 247 GLU A CA 1
ATOM 1698 C C . GLU A 1 247 ? -6.040 -10.878 -7.345 1.00 93.88 247 GLU A C 1
ATOM 1700 O O . GLU A 1 247 ? -5.823 -10.224 -8.367 1.00 93.88 247 GLU A O 1
ATOM 1705 N N . HIS A 1 248 ? -7.208 -10.814 -6.695 1.00 95.69 248 HIS A N 1
ATOM 1706 C CA . HIS A 1 248 ? -8.323 -9.979 -7.143 1.00 95.69 248 HIS A CA 1
ATOM 1707 C C . HIS A 1 248 ? -7.990 -8.479 -7.092 1.00 95.69 248 HIS A C 1
ATOM 1709 O O . HIS A 1 248 ? -8.203 -7.761 -8.069 1.00 95.69 248 HIS A O 1
ATOM 1715 N N . MET A 1 249 ? -7.401 -8.008 -5.991 1.00 92.94 249 MET A N 1
ATOM 1716 C CA . MET A 1 249 ? -6.973 -6.613 -5.835 1.00 92.94 249 MET A CA 1
ATOM 1717 C C . MET A 1 249 ? -5.916 -6.218 -6.869 1.00 92.94 249 MET A C 1
ATOM 1719 O O . MET A 1 249 ? -5.984 -5.133 -7.447 1.00 92.94 249 MET A O 1
ATOM 1723 N N . LEU A 1 250 ? -4.960 -7.106 -7.156 1.00 91.12 250 LEU A N 1
ATOM 1724 C CA . LEU A 1 250 ? -3.966 -6.878 -8.201 1.00 91.12 250 LEU A CA 1
ATOM 1725 C C . LEU A 1 250 ? -4.616 -6.803 -9.588 1.00 91.12 250 LEU A C 1
ATOM 1727 O O . LEU A 1 250 ? -4.270 -5.922 -10.374 1.00 91.12 250 LEU A O 1
ATOM 1731 N N . ALA A 1 251 ? -5.574 -7.687 -9.880 1.00 92.50 251 ALA A N 1
ATOM 1732 C CA . ALA A 1 251 ? -6.314 -7.664 -11.137 1.00 92.50 251 ALA A CA 1
ATOM 1733 C C . ALA A 1 251 ? -7.113 -6.361 -11.305 1.00 92.50 251 ALA A C 1
ATOM 1735 O O . ALA A 1 251 ? -7.087 -5.771 -12.384 1.00 92.50 251 ALA A O 1
ATOM 1736 N N . LEU A 1 252 ? -7.754 -5.866 -10.239 1.00 90.88 252 LEU A N 1
ATOM 1737 C CA . LEU A 1 252 ? -8.431 -4.566 -10.245 1.00 90.88 252 LEU A CA 1
ATOM 1738 C C . LEU A 1 252 ? -7.458 -3.422 -10.535 1.00 90.88 252 LEU A C 1
ATOM 1740 O O . LEU A 1 252 ? -7.756 -2.581 -11.378 1.00 90.88 252 LEU A O 1
ATOM 1744 N N . LEU A 1 253 ? -6.284 -3.410 -9.896 1.00 87.38 253 LEU A N 1
ATOM 1745 C CA . LEU A 1 253 ? -5.262 -2.386 -10.138 1.00 87.38 253 LEU A CA 1
ATOM 1746 C C . LEU A 1 253 ? -4.725 -2.424 -11.577 1.00 87.38 253 LEU A C 1
ATOM 1748 O O . LEU A 1 253 ? -4.483 -1.377 -12.171 1.00 87.38 253 LEU A O 1
ATOM 1752 N N . GLN A 1 254 ? -4.569 -3.614 -12.158 1.00 88.06 254 GLN A N 1
ATOM 1753 C CA . GLN A 1 254 ? -4.121 -3.788 -13.544 1.00 88.06 254 GLN A CA 1
ATOM 1754 C C . GLN A 1 254 ? -5.204 -3.457 -14.578 1.00 88.06 254 GLN A C 1
ATOM 1756 O O . GLN A 1 254 ? -4.880 -3.081 -15.703 1.00 88.06 254 GLN A O 1
ATOM 1761 N N . ALA A 1 255 ? -6.481 -3.597 -14.214 1.00 88.06 255 ALA A N 1
ATOM 1762 C CA . ALA A 1 255 ? -7.607 -3.265 -15.080 1.00 88.06 255 ALA A CA 1
ATOM 1763 C C . ALA A 1 255 ? -7.800 -1.751 -15.253 1.00 88.06 255 ALA A C 1
ATOM 1765 O O . ALA A 1 255 ? -8.495 -1.331 -16.180 1.00 88.06 255 ALA A O 1
ATOM 1766 N N . ILE A 1 256 ? -7.190 -0.930 -14.390 1.00 82.50 256 ILE A N 1
ATOM 1767 C CA . ILE A 1 256 ? -7.222 0.525 -14.523 1.00 82.50 256 ILE A CA 1
ATOM 1768 C C . ILE A 1 256 ? -6.415 0.889 -15.773 1.00 82.50 256 ILE A C 1
ATOM 1770 O O . ILE A 1 256 ? -5.200 0.667 -15.803 1.00 82.50 256 ILE A O 1
ATOM 1774 N N . PRO A 1 257 ? -7.051 1.446 -16.819 1.00 76.62 257 PRO A N 1
ATOM 1775 C CA . PRO A 1 257 ? -6.315 1.864 -17.996 1.00 76.62 257 PRO A CA 1
ATOM 1776 C C . PRO A 1 257 ? -5.278 2.914 -17.579 1.00 76.62 257 PRO A C 1
ATOM 1778 O O . PRO A 1 257 ? -5.598 3.798 -16.775 1.00 76.62 257 PRO A O 1
ATOM 1781 N N . PRO A 1 258 ? -4.043 2.850 -18.113 1.00 71.69 258 PRO A N 1
ATOM 1782 C CA . PRO A 1 258 ? -3.047 3.866 -17.821 1.00 71.69 258 PRO A CA 1
ATOM 1783 C C . PRO A 1 258 ? -3.628 5.239 -18.177 1.00 71.69 258 PRO A C 1
ATOM 1785 O O . PRO A 1 258 ? -4.354 5.336 -19.176 1.00 71.69 258 PRO A O 1
ATOM 1788 N N . PRO A 1 259 ? -3.332 6.286 -17.383 1.00 65.62 259 PRO A N 1
ATOM 1789 C CA . PRO A 1 259 ? -3.882 7.616 -17.594 1.00 65.62 259 PRO A CA 1
ATOM 1790 C C . PRO A 1 259 ? -3.657 8.014 -19.050 1.00 65.62 259 PRO A C 1
ATOM 1792 O O . PRO A 1 259 ? -2.518 8.162 -19.506 1.00 65.62 259 PRO A O 1
ATOM 1795 N N . GLN A 1 260 ? -4.752 8.135 -19.802 1.00 63.69 260 GLN A N 1
ATOM 1796 C CA . GLN A 1 260 ? -4.712 8.599 -21.179 1.00 63.69 260 GLN A CA 1
ATOM 1797 C C . GLN A 1 260 ? -4.235 10.043 -21.100 1.00 63.69 260 GLN A C 1
ATOM 1799 O O . GLN A 1 260 ? -5.009 10.926 -20.734 1.00 63.69 260 GLN A O 1
ATOM 1804 N N . ARG A 1 261 ? -2.938 10.278 -21.348 1.00 65.50 261 ARG A N 1
ATOM 1805 C CA . ARG A 1 261 ? -2.339 11.619 -21.342 1.00 65.50 261 ARG A CA 1
ATOM 1806 C C . ARG A 1 261 ? -3.153 12.485 -22.294 1.00 65.50 261 ARG A C 1
ATOM 1808 O O . ARG A 1 261 ? -3.004 12.401 -23.511 1.00 65.50 261 ARG A O 1
ATOM 1815 N N . SER A 1 262 ? -4.056 13.279 -21.734 1.00 58.50 262 SER A N 1
ATOM 1816 C CA . SER A 1 262 ? -5.034 14.047 -22.484 1.00 58.50 262 SER A CA 1
ATOM 1817 C C . SER A 1 262 ? -4.319 15.185 -23.209 1.00 58.50 262 SER A C 1
ATOM 1819 O O . SER A 1 262 ? -4.145 16.260 -22.645 1.00 58.50 262 SER A O 1
ATOM 1821 N N . GLY A 1 263 ? -3.845 14.934 -24.431 1.00 56.69 263 GLY A N 1
ATOM 1822 C CA . GLY A 1 263 ? -3.559 15.926 -25.479 1.00 56.69 263 GLY A CA 1
ATOM 1823 C C . GLY A 1 263 ? -2.551 17.053 -25.198 1.00 56.69 263 GLY A C 1
ATOM 1824 O O . GLY A 1 263 ? -2.304 17.858 -26.092 1.00 56.69 263 GLY A O 1
ATOM 1825 N N . GLY A 1 264 ? -1.956 17.145 -24.008 1.00 55.88 264 GLY A N 1
ATOM 1826 C CA . GLY A 1 264 ? -0.898 18.105 -23.705 1.00 55.88 264 GLY A CA 1
ATOM 1827 C C . GLY A 1 264 ? 0.386 17.685 -24.408 1.00 55.88 264 GLY A C 1
ATOM 1828 O O . GLY A 1 264 ? 0.816 16.549 -24.223 1.00 55.88 264 GLY A O 1
ATOM 1829 N N . ALA A 1 265 ? 0.939 18.582 -25.235 1.00 54.34 265 ALA A N 1
ATOM 1830 C CA . ALA A 1 265 ? 2.154 18.419 -26.039 1.00 54.34 265 ALA A CA 1
ATOM 1831 C C . ALA A 1 265 ? 3.086 17.339 -25.478 1.00 54.34 265 ALA A C 1
ATOM 1833 O O . ALA A 1 265 ? 3.601 17.497 -24.373 1.00 54.34 265 ALA A O 1
ATOM 1834 N N . ALA A 1 266 ? 3.244 16.245 -26.229 1.00 51.09 266 ALA A N 1
ATOM 1835 C CA . ALA A 1 266 ? 4.034 15.086 -25.847 1.00 51.09 266 ALA A CA 1
ATOM 1836 C C . ALA A 1 266 ? 5.359 15.531 -25.216 1.00 51.09 266 ALA A C 1
ATOM 1838 O O . ALA A 1 266 ? 6.271 15.978 -25.911 1.00 51.09 266 ALA A O 1
ATOM 1839 N N . GLN A 1 267 ? 5.450 15.435 -23.889 1.00 56.84 267 GLN A N 1
ATOM 1840 C CA . GLN A 1 267 ? 6.731 15.488 -23.211 1.00 56.84 267 GLN A CA 1
ATOM 1841 C C . GLN A 1 267 ? 7.495 14.292 -23.763 1.00 56.84 267 GLN A C 1
ATOM 1843 O O . GLN A 1 267 ? 7.067 13.148 -23.571 1.00 56.84 267 GLN A O 1
ATOM 1848 N N . ALA A 1 268 ? 8.518 14.583 -24.570 1.00 65.44 268 ALA A N 1
ATOM 1849 C CA . ALA A 1 268 ? 9.340 13.566 -25.194 1.00 65.44 268 ALA A CA 1
ATOM 1850 C C . ALA A 1 268 ? 9.769 12.574 -24.103 1.00 65.44 268 ALA A C 1
ATOM 1852 O O . ALA A 1 268 ? 10.132 13.024 -23.011 1.00 65.44 268 ALA A O 1
ATOM 1853 N N . PRO A 1 269 ? 9.671 11.253 -24.345 1.00 60.16 269 PRO A N 1
ATOM 1854 C CA . PRO A 1 269 ? 10.183 10.283 -23.388 1.00 60.16 269 PRO A CA 1
ATOM 1855 C C . PRO A 1 269 ? 11.630 10.658 -23.032 1.00 60.16 269 PRO A C 1
ATOM 1857 O O . PRO A 1 269 ? 12.342 11.158 -23.913 1.00 60.16 269 PRO A O 1
ATOM 1860 N N . PRO A 1 270 ? 12.061 10.465 -21.770 1.00 58.97 270 PRO A N 1
ATOM 1861 C CA . PRO A 1 270 ? 13.445 10.718 -21.392 1.00 58.97 270 PRO A CA 1
ATOM 1862 C C . PRO A 1 270 ? 14.348 9.985 -22.386 1.00 58.97 270 PRO A C 1
ATOM 1864 O O . PRO A 1 270 ? 14.142 8.801 -22.665 1.00 58.97 270 PRO A O 1
ATOM 1867 N N . ALA A 1 271 ? 15.285 10.718 -22.992 1.00 74.44 271 ALA A N 1
ATOM 1868 C CA . ALA A 1 271 ? 16.076 10.234 -24.122 1.00 74.44 271 ALA A CA 1
ATOM 1869 C C . ALA A 1 271 ? 16.945 9.019 -23.752 1.00 74.44 271 ALA A C 1
ATOM 1871 O O . ALA A 1 271 ? 17.425 8.302 -24.631 1.00 74.44 271 ALA A O 1
ATOM 1872 N N . SER A 1 272 ? 17.124 8.770 -22.454 1.00 84.81 272 SER A N 1
ATOM 1873 C CA . SER A 1 272 ? 17.854 7.636 -21.918 1.00 84.81 272 SER A CA 1
ATOM 1874 C C . SER A 1 272 ? 17.363 7.232 -20.523 1.00 84.81 272 SER A C 1
ATOM 1876 O O . SER A 1 272 ? 16.753 8.012 -19.790 1.00 84.81 272 SER A O 1
ATOM 1878 N N . GLN A 1 273 ? 17.699 6.006 -20.116 1.00 73.94 273 GLN A N 1
ATOM 1879 C CA . GLN A 1 273 ? 17.513 5.523 -18.743 1.00 73.94 273 GLN A CA 1
ATOM 1880 C C . GLN A 1 273 ? 18.263 6.393 -17.713 1.00 73.94 273 GLN A C 1
ATOM 1882 O O . GLN A 1 273 ? 17.809 6.530 -16.579 1.00 73.94 273 GLN A O 1
ATOM 1887 N N . ALA A 1 274 ? 19.377 7.019 -18.111 1.00 76.19 274 ALA A N 1
ATOM 1888 C CA . ALA A 1 274 ? 20.125 7.942 -17.262 1.00 76.19 274 ALA A CA 1
ATOM 1889 C C . ALA A 1 274 ? 19.329 9.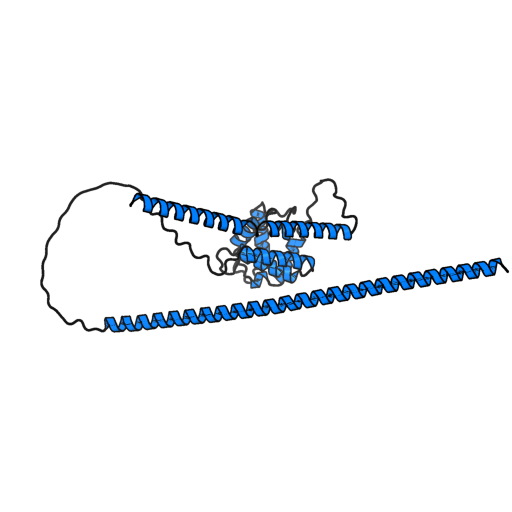223 -16.966 1.00 76.19 274 ALA A C 1
ATOM 1891 O O . ALA A 1 274 ? 19.341 9.693 -15.830 1.00 76.19 274 ALA A O 1
ATOM 1892 N N . ASP A 1 275 ? 18.577 9.737 -17.943 1.00 76.19 275 ASP A N 1
ATOM 1893 C CA . ASP A 1 275 ? 17.710 10.904 -17.745 1.00 76.19 275 ASP A CA 1
ATOM 1894 C C . ASP A 1 275 ? 16.541 10.580 -16.804 1.00 76.19 275 ASP A C 1
ATOM 1896 O O . ASP A 1 275 ? 16.214 11.381 -15.930 1.00 76.19 275 ASP A O 1
ATOM 1900 N N . ALA A 1 276 ? 15.965 9.376 -16.912 1.00 71.94 276 ALA A N 1
ATOM 1901 C CA . ALA A 1 276 ? 14.923 8.914 -15.993 1.00 71.94 276 ALA A CA 1
ATOM 1902 C C . ALA A 1 276 ? 15.444 8.797 -14.548 1.00 71.94 276 ALA A C 1
ATOM 1904 O O . ALA A 1 276 ? 14.788 9.248 -13.610 1.00 71.94 276 ALA A O 1
ATOM 1905 N N . MET A 1 277 ? 16.647 8.244 -14.357 1.00 79.12 277 MET A N 1
ATOM 1906 C CA . MET A 1 277 ? 17.268 8.145 -13.031 1.00 79.12 277 MET A CA 1
ATOM 1907 C C . MET A 1 277 ? 17.648 9.520 -12.464 1.00 79.12 277 MET A C 1
ATOM 1909 O O . MET A 1 277 ? 17.470 9.747 -11.269 1.00 79.12 277 MET A O 1
ATOM 1913 N N . ALA A 1 278 ? 18.101 10.458 -13.302 1.00 80.75 278 ALA A N 1
ATOM 1914 C CA . ALA A 1 278 ? 18.382 11.832 -12.886 1.00 80.75 278 ALA A CA 1
ATOM 1915 C C . ALA A 1 278 ? 17.108 12.581 -12.453 1.00 80.75 278 ALA A C 1
ATOM 1917 O O . ALA A 1 278 ? 17.138 13.357 -11.495 1.00 80.75 278 ALA A O 1
ATOM 1918 N N . GLU A 1 279 ? 15.978 12.330 -13.118 1.00 73.31 279 GLU A N 1
ATOM 1919 C CA . GLU A 1 279 ? 14.680 12.901 -12.749 1.00 73.31 279 GLU A CA 1
ATOM 1920 C C . GLU A 1 279 ? 14.172 12.333 -11.411 1.00 73.31 279 GLU A C 1
ATOM 1922 O O . GLU A 1 279 ? 13.734 13.093 -10.542 1.00 73.31 279 GLU A O 1
ATOM 1927 N N . VAL A 1 280 ? 14.330 11.022 -11.184 1.00 72.56 280 VAL A N 1
ATOM 1928 C CA . VAL A 1 280 ? 14.034 10.375 -9.892 1.00 72.56 280 VAL A CA 1
ATOM 1929 C C . VAL A 1 280 ? 14.943 10.905 -8.779 1.00 72.56 280 VAL A C 1
ATOM 1931 O O . VAL A 1 280 ? 14.454 11.228 -7.694 1.00 72.56 280 VAL A O 1
ATOM 1934 N N . GLU A 1 281 ? 16.247 11.059 -9.033 1.00 84.81 281 GLU A N 1
ATOM 1935 C CA . GLU A 1 281 ? 17.189 11.630 -8.063 1.00 84.81 281 GLU A CA 1
ATOM 1936 C C . GLU A 1 281 ? 16.801 13.072 -7.707 1.00 84.81 281 GLU A C 1
ATOM 1938 O O . GLU A 1 281 ? 16.749 13.433 -6.528 1.00 84.81 281 GLU A O 1
ATOM 1943 N N . ALA A 1 282 ? 16.457 13.893 -8.704 1.00 78.69 282 ALA A N 1
ATOM 1944 C CA . ALA A 1 282 ? 15.989 15.258 -8.488 1.00 78.69 282 ALA A CA 1
ATOM 1945 C C . ALA A 1 282 ? 14.692 15.297 -7.661 1.00 78.69 282 ALA A C 1
ATOM 1947 O O . ALA A 1 282 ? 14.574 16.118 -6.743 1.00 78.69 282 ALA A O 1
ATOM 1948 N N . MET A 1 283 ? 13.751 14.384 -7.924 1.00 79.06 283 MET A N 1
ATOM 1949 C CA . MET A 1 283 ? 12.504 14.263 -7.166 1.00 79.06 283 MET A CA 1
ATOM 1950 C C . MET A 1 283 ? 12.762 13.856 -5.705 1.00 79.06 283 MET A C 1
ATOM 1952 O O . MET A 1 283 ? 12.234 14.488 -4.787 1.00 79.06 283 MET A O 1
ATOM 1956 N N . MET A 1 284 ? 13.635 12.872 -5.466 1.00 74.94 284 MET A N 1
ATOM 1957 C CA . MET A 1 284 ? 14.066 12.450 -4.125 1.00 74.94 284 MET A CA 1
ATOM 1958 C C . MET A 1 284 ? 14.769 13.582 -3.362 1.00 74.94 284 MET A C 1
ATOM 1960 O O . MET A 1 284 ? 14.524 13.797 -2.169 1.00 74.94 284 MET A O 1
ATOM 1964 N N . LYS A 1 285 ? 15.604 14.372 -4.043 1.00 78.75 285 LYS A N 1
ATOM 1965 C CA . LYS A 1 285 ? 16.284 15.541 -3.461 1.00 78.75 285 LYS A CA 1
ATOM 1966 C C . LYS A 1 285 ? 15.296 16.645 -3.084 1.00 78.75 285 LYS A C 1
ATOM 1968 O O . LYS A 1 285 ? 15.412 17.247 -2.016 1.00 78.75 285 LYS A O 1
ATOM 1973 N N . ALA A 1 286 ? 14.288 16.885 -3.923 1.00 71.62 286 ALA A N 1
ATOM 1974 C CA . ALA A 1 286 ? 13.211 17.820 -3.620 1.00 71.62 286 ALA A CA 1
ATOM 1975 C C . ALA A 1 286 ? 12.393 17.351 -2.405 1.00 71.62 286 ALA A C 1
ATOM 1977 O O . ALA A 1 286 ? 12.182 18.131 -1.474 1.00 71.62 286 ALA A O 1
ATOM 1978 N N . TYR A 1 287 ? 12.017 16.071 -2.362 1.00 67.69 287 TYR A N 1
ATOM 1979 C CA . TYR A 1 287 ? 11.251 15.481 -1.264 1.00 67.69 287 TYR A CA 1
ATOM 1980 C C . TYR A 1 287 ? 11.993 15.556 0.079 1.00 67.69 287 TYR A C 1
ATOM 1982 O O . TYR A 1 287 ? 11.460 16.060 1.069 1.00 67.69 287 TYR A O 1
ATOM 1990 N N . THR A 1 288 ? 13.266 15.154 0.107 1.00 67.62 288 THR A N 1
ATOM 1991 C CA . THR A 1 288 ? 14.110 15.223 1.314 1.00 67.62 288 THR A CA 1
ATOM 1992 C C . THR A 1 288 ? 14.364 16.662 1.770 1.00 67.62 288 THR A C 1
ATOM 1994 O O . THR A 1 288 ? 14.366 16.937 2.973 1.00 67.62 288 THR A O 1
ATOM 1997 N N . SER A 1 289 ? 14.493 17.615 0.842 1.00 71.25 289 SER A N 1
ATOM 1998 C CA . SER A 1 289 ? 14.616 19.038 1.187 1.00 71.25 289 SER A CA 1
ATOM 1999 C C . SER A 1 289 ? 13.329 19.620 1.792 1.00 71.25 289 SER A C 1
ATOM 2001 O O . SER A 1 289 ? 13.392 20.415 2.736 1.00 71.25 289 SER A O 1
ATOM 2003 N N . ALA A 1 290 ? 12.159 19.180 1.317 1.00 59.62 290 ALA A N 1
ATOM 2004 C CA . ALA A 1 290 ? 10.863 19.579 1.857 1.00 59.62 290 ALA A CA 1
ATOM 2005 C C . ALA A 1 290 ? 10.623 18.982 3.256 1.00 59.62 290 ALA A C 1
ATOM 2007 O O . ALA A 1 290 ? 10.201 19.701 4.167 1.00 59.62 290 ALA A O 1
ATOM 2008 N N . ALA A 1 291 ? 10.978 17.710 3.460 1.00 55.50 291 ALA A N 1
ATOM 2009 C CA . ALA A 1 291 ? 10.889 17.042 4.760 1.00 55.50 291 ALA A CA 1
ATOM 2010 C C . ALA A 1 291 ? 11.872 17.635 5.794 1.00 55.50 291 ALA A C 1
ATOM 2012 O O . ALA A 1 291 ? 11.513 17.856 6.954 1.00 55.50 291 ALA A O 1
ATOM 2013 N N . GLY A 1 292 ? 13.092 17.995 5.376 1.00 51.00 292 GLY A N 1
ATOM 2014 C CA . GLY A 1 292 ? 14.096 18.626 6.243 1.00 51.00 292 GLY A CA 1
ATOM 2015 C C . GLY A 1 292 ? 13.775 20.076 6.642 1.00 51.00 292 GLY A C 1
ATOM 2016 O O . GLY A 1 292 ? 14.209 20.545 7.699 1.00 51.00 292 GLY A O 1
ATOM 2017 N N . GLY A 1 293 ? 12.982 20.794 5.840 1.00 48.50 293 GLY A N 1
ATOM 2018 C CA . GLY A 1 293 ? 12.643 22.203 6.075 1.00 48.50 293 GLY A CA 1
ATOM 2019 C C . GLY A 1 293 ? 11.597 22.449 7.171 1.00 48.50 293 GLY A C 1
ATOM 2020 O O . GLY A 1 293 ? 11.608 23.509 7.806 1.00 48.50 293 GLY A O 1
ATOM 2021 N N . ALA A 1 294 ? 10.712 21.485 7.442 1.00 50.53 294 ALA A N 1
ATOM 2022 C CA . ALA A 1 294 ? 9.597 21.674 8.377 1.00 50.53 294 ALA A CA 1
ATOM 2023 C C . ALA A 1 294 ? 9.949 21.373 9.853 1.00 50.53 294 ALA A C 1
ATOM 2025 O O . ALA A 1 294 ? 9.363 21.970 10.761 1.00 50.53 294 ALA A O 1
ATOM 2026 N N . GLY A 1 295 ? 10.936 20.509 10.123 1.00 46.78 295 GLY A N 1
ATOM 2027 C CA . GLY A 1 295 ? 11.213 20.000 11.477 1.00 46.78 295 GLY A CA 1
ATOM 2028 C C . GLY A 1 295 ? 12.110 20.884 12.359 1.00 46.78 295 GLY A C 1
ATOM 2029 O O . GLY A 1 295 ? 11.829 21.086 13.543 1.00 46.78 295 GLY A O 1
ATOM 2030 N N . ALA A 1 296 ? 13.176 21.475 11.810 1.00 50.16 296 ALA A N 1
ATOM 2031 C CA . ALA A 1 296 ? 14.213 22.110 12.639 1.00 50.16 296 ALA A CA 1
ATOM 2032 C C . ALA A 1 296 ? 13.900 23.567 13.059 1.00 50.16 296 ALA A C 1
ATOM 2034 O O . ALA A 1 296 ? 14.404 24.061 14.072 1.00 50.16 296 ALA A O 1
ATOM 2035 N N . GLY A 1 297 ? 13.036 24.279 12.324 1.00 51.66 297 GLY A N 1
ATOM 2036 C CA . GLY A 1 297 ? 12.739 25.700 12.574 1.00 51.66 297 GLY A CA 1
ATOM 2037 C C . GLY A 1 297 ? 11.587 25.979 13.554 1.00 51.66 297 GLY A C 1
ATOM 2038 O O . GLY A 1 297 ? 11.551 27.042 14.188 1.00 51.66 297 GLY A O 1
ATOM 2039 N N . GLY A 1 298 ? 10.637 25.049 13.697 1.00 52.59 298 GLY A N 1
ATOM 2040 C CA . GLY A 1 298 ? 9.389 25.264 14.444 1.00 52.59 298 GLY A CA 1
ATOM 2041 C C . GLY A 1 298 ? 9.538 25.146 15.964 1.00 52.59 298 GLY A C 1
ATOM 2042 O O . GLY A 1 298 ? 9.074 26.016 16.714 1.00 52.59 298 GLY A O 1
ATOM 2043 N N . ALA A 1 299 ? 10.244 24.113 16.431 1.00 57.41 299 ALA A N 1
ATOM 2044 C CA . ALA A 1 299 ? 10.442 23.855 17.859 1.00 57.41 299 ALA A CA 1
ATOM 2045 C C . ALA A 1 299 ? 11.255 24.976 18.538 1.00 57.41 299 ALA A C 1
ATOM 2047 O O . ALA A 1 299 ? 10.878 25.485 19.600 1.00 57.41 299 ALA A O 1
ATOM 2048 N N . GLY A 1 300 ? 12.305 25.465 17.869 1.00 65.75 300 GLY A N 1
ATOM 2049 C CA . GLY A 1 300 ? 13.135 26.565 18.365 1.00 65.75 300 GLY A CA 1
ATOM 2050 C C . GLY A 1 300 ? 12.384 27.898 18.484 1.00 65.75 300 GLY A C 1
ATOM 2051 O O . GLY A 1 300 ? 12.590 28.645 19.448 1.00 65.75 300 GLY A O 1
ATOM 2052 N N . ARG A 1 301 ? 11.466 28.208 17.555 1.00 72.81 301 ARG A N 1
ATOM 2053 C CA . ARG A 1 301 ? 10.660 29.444 17.612 1.00 72.81 301 ARG A CA 1
ATOM 2054 C C . ARG A 1 301 ? 9.658 29.422 18.766 1.00 72.81 301 ARG A C 1
ATOM 2056 O O . ARG A 1 301 ? 9.588 30.404 19.512 1.00 72.81 301 ARG A O 1
ATOM 2063 N N . ARG A 1 302 ? 8.962 28.298 18.991 1.00 77.19 302 ARG A N 1
ATOM 2064 C CA . ARG A 1 302 ? 8.030 28.146 20.128 1.00 77.19 302 ARG A CA 1
ATOM 2065 C C . ARG A 1 302 ? 8.758 28.214 21.473 1.00 77.19 302 ARG A C 1
ATOM 2067 O O . ARG A 1 302 ? 8.296 28.890 22.394 1.00 77.19 302 ARG A O 1
ATOM 2074 N N . GLN A 1 303 ? 9.942 27.610 21.584 1.00 80.50 303 GLN A N 1
ATOM 2075 C CA . GLN A 1 303 ? 10.736 27.659 22.816 1.00 80.50 303 GLN A CA 1
ATOM 2076 C C . GLN A 1 303 ? 11.284 29.072 23.106 1.00 80.50 303 GLN A C 1
ATOM 2078 O O . GLN A 1 303 ? 11.267 29.531 24.255 1.00 80.50 303 GLN A O 1
ATOM 2083 N N . ARG A 1 304 ? 11.701 29.819 22.069 1.00 86.12 304 ARG A N 1
ATOM 2084 C CA . ARG A 1 304 ? 12.116 31.230 22.196 1.00 86.12 304 ARG A CA 1
ATOM 2085 C C . ARG A 1 304 ? 10.952 32.146 22.589 1.00 86.12 304 ARG A C 1
ATOM 2087 O O . ARG A 1 304 ? 11.154 33.024 23.433 1.00 86.12 304 ARG A O 1
ATOM 2094 N N . GLN A 1 305 ? 9.749 31.930 22.051 1.00 88.38 305 GLN A N 1
ATOM 2095 C CA . GLN A 1 305 ? 8.545 32.662 22.466 1.00 88.38 305 GLN A CA 1
ATOM 2096 C C . GLN A 1 305 ? 8.198 32.394 23.937 1.00 88.38 305 GLN A C 1
ATOM 2098 O O . GLN A 1 305 ? 8.103 33.346 24.713 1.00 88.38 305 GLN A O 1
ATOM 2103 N N . ARG A 1 306 ? 8.157 31.125 24.371 1.00 92.06 306 ARG A N 1
ATOM 2104 C CA . ARG A 1 306 ? 7.908 30.766 25.783 1.00 92.06 306 ARG A CA 1
ATOM 2105 C C . ARG A 1 306 ? 8.930 31.393 26.737 1.00 92.06 306 ARG A C 1
ATOM 2107 O O . ARG A 1 306 ? 8.565 31.938 27.781 1.00 92.06 306 ARG A O 1
ATOM 2114 N N . ARG A 1 307 ? 10.219 31.408 26.366 1.00 93.88 307 ARG A N 1
ATOM 2115 C CA . ARG A 1 307 ? 11.268 32.087 27.154 1.00 93.88 307 ARG A CA 1
ATOM 2116 C C . ARG A 1 307 ? 11.064 33.604 27.233 1.00 93.88 307 ARG A C 1
ATOM 2118 O O . ARG A 1 307 ? 11.342 34.189 28.284 1.00 93.88 307 ARG A O 1
ATOM 2125 N N . ARG A 1 308 ? 10.593 34.259 26.164 1.00 95.06 308 ARG A N 1
ATOM 2126 C CA . ARG A 1 308 ? 10.278 35.701 26.176 1.00 95.06 308 ARG A CA 1
ATOM 2127 C C . ARG A 1 308 ? 9.086 36.007 27.083 1.00 95.06 308 ARG A C 1
ATOM 2129 O O . ARG A 1 308 ? 9.197 36.893 27.933 1.00 95.06 308 ARG A O 1
ATOM 2136 N N . GLU A 1 309 ? 8.002 35.245 26.979 1.00 95.31 309 GLU A N 1
ATOM 2137 C CA . GLU A 1 309 ? 6.820 35.419 27.832 1.00 95.31 309 GLU A CA 1
ATOM 2138 C C . GLU A 1 309 ? 7.133 35.208 29.315 1.00 95.31 309 GLU A C 1
ATOM 2140 O O . GLU A 1 309 ? 6.734 36.013 30.164 1.00 95.31 309 GLU A O 1
ATOM 2145 N N . TRP A 1 310 ? 7.925 34.183 29.638 1.00 95.94 310 TRP A N 1
ATOM 2146 C CA . TRP A 1 310 ? 8.356 33.930 31.009 1.00 95.94 310 TRP A CA 1
ATOM 2147 C C . TRP A 1 310 ? 9.163 35.107 31.584 1.00 95.94 310 TRP A C 1
ATOM 2149 O O . TRP A 1 310 ? 8.904 35.561 32.706 1.00 95.94 310 TRP A O 1
ATOM 2159 N N . ARG A 1 311 ? 10.089 35.686 30.801 1.00 96.94 311 ARG A N 1
ATOM 2160 C CA . ARG A 1 311 ? 10.855 36.881 31.211 1.00 96.94 311 ARG A CA 1
ATOM 2161 C C . ARG A 1 311 ? 9.947 38.093 31.441 1.00 96.94 311 ARG A C 1
ATOM 2163 O O . ARG A 1 311 ? 10.153 38.824 32.415 1.00 96.94 311 ARG A O 1
ATOM 2170 N N . LEU A 1 312 ? 8.932 38.297 30.600 1.00 96.38 312 LEU A N 1
ATOM 2171 C CA . LEU A 1 312 ? 7.961 39.387 30.755 1.00 96.38 312 LEU A CA 1
ATOM 2172 C C . LEU A 1 312 ? 7.098 39.210 32.012 1.00 96.38 312 LEU A C 1
ATOM 2174 O O . LEU A 1 312 ? 6.965 40.156 32.795 1.00 96.38 312 LEU A O 1
ATOM 2178 N N . ARG A 1 313 ? 6.594 37.996 32.277 1.00 96.00 313 ARG A N 1
ATOM 2179 C CA . ARG A 1 313 ? 5.855 37.684 33.515 1.00 96.00 313 ARG A CA 1
ATOM 2180 C C . ARG A 1 313 ? 6.711 37.937 34.760 1.00 96.00 313 ARG A C 1
ATOM 2182 O O . ARG A 1 313 ? 6.241 38.563 35.713 1.00 96.00 313 ARG A O 1
ATOM 2189 N N . ARG A 1 314 ? 7.990 37.541 34.742 1.00 96.19 314 ARG A N 1
ATOM 2190 C CA . ARG A 1 314 ? 8.919 37.768 35.865 1.00 96.19 314 ARG A CA 1
ATOM 2191 C C . ARG A 1 314 ? 9.186 39.260 36.109 1.00 96.19 314 ARG A C 1
ATOM 2193 O O . ARG A 1 314 ? 9.208 39.694 37.261 1.00 96.19 314 ARG A O 1
ATOM 2200 N N . ARG A 1 315 ? 9.324 40.066 35.046 1.00 96.25 315 ARG A N 1
ATOM 2201 C CA . ARG A 1 315 ? 9.465 41.533 35.151 1.00 96.25 315 ARG A CA 1
ATOM 2202 C C . ARG A 1 315 ? 8.206 42.198 35.717 1.00 96.25 315 ARG A C 1
ATOM 2204 O O . ARG A 1 315 ? 8.332 43.045 36.601 1.00 96.25 315 ARG A O 1
ATOM 2211 N N . ARG A 1 316 ? 7.007 41.783 35.285 1.00 95.38 316 ARG A N 1
ATOM 2212 C CA . ARG A 1 316 ? 5.731 42.295 35.826 1.00 95.38 316 ARG A CA 1
ATOM 2213 C C . ARG A 1 316 ? 5.583 41.996 37.322 1.00 95.38 316 ARG A C 1
ATOM 2215 O O . ARG A 1 316 ? 5.284 42.908 38.088 1.00 95.38 316 ARG A O 1
ATOM 2222 N N . ARG A 1 317 ? 5.909 40.773 37.767 1.00 93.50 317 ARG A N 1
ATOM 2223 C CA . ARG A 1 317 ? 5.887 40.406 39.200 1.00 93.50 317 ARG A CA 1
ATOM 2224 C C . ARG A 1 317 ? 6.844 41.254 40.050 1.00 93.50 317 ARG A C 1
ATOM 2226 O O . ARG A 1 317 ? 6.476 41.673 41.144 1.00 93.50 317 ARG A O 1
ATOM 2233 N N . ARG A 1 318 ? 8.049 41.561 39.548 1.00 92.25 318 ARG A N 1
ATOM 2234 C CA . ARG A 1 318 ? 9.011 42.429 40.259 1.00 92.25 318 ARG A CA 1
ATOM 2235 C C . ARG A 1 318 ? 8.530 43.880 40.370 1.00 92.25 318 ARG A C 1
ATOM 2237 O O . ARG A 1 318 ? 8.683 44.475 41.431 1.00 92.25 318 ARG A O 1
ATOM 2244 N N . ARG A 1 319 ? 7.922 44.435 39.314 1.00 91.62 319 ARG A N 1
ATOM 2245 C CA . ARG A 1 319 ? 7.347 45.795 39.349 1.00 91.62 319 ARG A CA 1
ATOM 2246 C C . ARG A 1 319 ? 6.155 45.892 40.305 1.00 91.62 319 ARG A C 1
ATOM 2248 O O . ARG A 1 319 ? 6.072 46.861 41.048 1.00 91.62 319 ARG A O 1
ATOM 2255 N N . GLY A 1 320 ? 5.295 44.871 40.350 1.00 89.38 320 GLY A N 1
ATOM 2256 C CA . GLY A 1 320 ? 4.175 44.816 41.297 1.00 89.38 320 GLY A CA 1
ATOM 2257 C C . GLY A 1 320 ? 4.619 44.822 42.765 1.00 89.38 320 GLY A C 1
ATOM 2258 O O . GLY A 1 320 ? 4.032 45.532 43.572 1.00 89.38 320 GLY A O 1
ATOM 2259 N N . ARG A 1 321 ? 5.701 44.106 43.110 1.00 84.75 321 ARG A N 1
ATOM 2260 C CA . ARG A 1 321 ? 6.248 44.100 44.482 1.00 84.75 321 ARG A CA 1
ATOM 2261 C C . ARG A 1 321 ? 6.868 45.434 44.906 1.00 84.75 321 ARG A C 1
ATOM 2263 O O . ARG A 1 321 ? 6.794 45.765 46.079 1.00 84.75 321 ARG A O 1
ATOM 2270 N N . ARG A 1 322 ? 7.453 46.198 43.974 1.00 83.25 322 ARG A N 1
ATOM 2271 C CA . ARG A 1 322 ? 8.019 47.530 44.265 1.00 83.25 322 ARG A CA 1
ATOM 2272 C C . ARG A 1 322 ? 6.973 48.628 44.445 1.00 83.25 322 ARG A C 1
ATOM 2274 O O . ARG A 1 322 ? 7.310 49.645 45.011 1.00 83.25 322 ARG A O 1
ATOM 2281 N N . ARG A 1 323 ? 5.745 48.443 43.949 1.00 79.38 323 ARG A N 1
ATOM 2282 C CA . ARG A 1 323 ? 4.638 49.395 44.159 1.00 79.38 323 ARG A CA 1
ATOM 2283 C C . ARG A 1 323 ? 3.856 49.153 45.454 1.00 79.38 323 ARG A C 1
ATOM 2285 O O . ARG A 1 323 ? 3.003 49.956 45.791 1.00 79.38 323 ARG A O 1
ATOM 2292 N N . ARG A 1 324 ? 4.082 48.014 46.117 1.00 72.94 324 ARG A N 1
ATOM 2293 C CA . ARG A 1 324 ? 3.437 47.643 47.390 1.00 72.94 324 ARG A CA 1
ATOM 2294 C C . ARG A 1 324 ? 4.330 47.885 48.613 1.00 72.94 324 ARG A C 1
ATOM 2296 O O . ARG A 1 324 ? 3.911 47.573 49.719 1.00 72.94 324 ARG A O 1
ATOM 2303 N N . ARG A 1 325 ? 5.559 48.345 48.394 1.00 66.44 325 ARG A N 1
ATOM 2304 C CA . ARG A 1 325 ? 6.462 48.869 49.417 1.00 66.44 325 ARG A CA 1
ATOM 2305 C C . ARG A 1 325 ? 6.543 50.367 49.210 1.00 66.44 325 ARG A C 1
ATOM 2307 O O . ARG A 1 325 ? 6.677 51.062 50.227 1.00 66.44 325 ARG A O 1
#